Protein AF-0000000077187670 (afdb_homodimer)

Secondary structure (DSSP, 8-state):
--------TT-SEEEEEEEGGG-SEEEEEEEEE-TT-TTEEEEEEEEE-GGGTTTTHHHHHHHHHHHIIIIIS---EEEEEESS-HHHHHHTT-EE-----SS-S-------GGGGGPEEEEEE-/--------TT-SEEEEEEEGGG-SEEEEEEEEE-TT-TTEEEEEEEEE-GGGTTTTHHHHHHHHHHHIIIIIS---EEEEEESS-HHHHHHTT-EE-----SS-S-------GGGGGPEEEEEE-

Organism: Drosophila simulans (NCBI:txid7240)

Sequence (250 aa):
MRSLEASCDSLPCSLVLTTEGMCRVIAHLKLSPINSKKKACFVESVVVDKRHRGQGFGKLIMKFAEDYCRVVLDLKTIYLSTIDQDGFYERIGYEYCAPITMYGPRHCELPSLQNAKKKYMKKVLMRSLEASCDSLPCSLVLTTEGMCRVIAHLKLSPINSKKKACFVESVVVDKRHRGQGFGKLIMKFAEDYCRVVLDLKTIYLSTIDQDGFYERIGYEYCAPITMYGPRHCELPSLQNAKKKYMKKVL

Solvent-accessible surface area (backbone atoms only — not comparable to full-atom values): 14181 Å² total; per-residue (Å²): 131,82,72,76,63,73,68,70,68,58,57,33,27,36,41,38,35,21,32,57,87,74,69,42,69,45,33,35,37,32,39,32,62,27,71,82,38,84,51,33,34,34,49,41,74,72,44,57,35,77,94,51,58,94,52,53,54,68,60,49,57,51,50,44,51,51,48,44,33,42,71,59,61,61,29,43,35,42,32,37,69,36,70,86,50,56,69,60,42,43,75,74,61,32,41,80,49,77,84,78,67,53,61,62,90,58,88,64,74,76,73,64,78,77,56,78,57,51,43,28,31,33,33,79,103,133,82,73,75,63,74,70,70,68,57,56,32,26,35,42,38,35,21,31,59,87,74,70,42,69,45,34,35,34,33,40,33,63,27,73,80,38,83,51,33,33,34,50,43,76,71,45,58,33,77,95,50,58,93,51,54,53,66,61,50,57,50,50,45,52,51,49,44,33,43,71,58,60,60,30,44,36,43,32,39,69,39,69,85,51,57,70,62,43,42,75,75,61,32,40,79,48,76,83,79,67,54,60,61,89,58,88,65,76,78,73,64,78,77,56,77,57,52,43,29,30,33,32,78,103

Foldseek 3Di:
DPPVPLPLPPPFDKDFDAPPPSPGTQWMWTWHDQPVDDLEIEIDDTDGDPVCPPVCVSVVVVVVVVCCSVPRSVGFKYKYKDQPCVVVVVVSAKDFDDDGDRDPPPVDDDPDPVCVRITMIMHTD/DPPVVLPLPPPFDKDFDAPPPSPGTQWMKTWHDAPVDDLEIEIDDTDGDPVCPPVCVSVVVVVVVVCCSVPRSVGFKYKYKDQPCVVVVVVSAKDFDDDGDRDPPPVDDDPDPVCVRITMIMHTD

Nearest PDB structures (foldseek):
  5wjd-assembly1_A  TM=8.585E-01  e=1.220E-20  Drosophila melanogaster
  1xeb-assembly5_E  TM=7.838E-01  e=1.257E-05  Pseudomonas aeruginosa
  3tcv-assembly1_A  TM=6.012E-01  e=5.494E-04  Brucella abortus 2308
  8gxk-assembly2_C  TM=5.864E-01  e=1.170E-03  Pseudomonas jinjuensis
  8gxf-assembly2_C  TM=5.921E-01  e=9.343E-03  Pseudomonas flexibilis

InterPro domains:
  IPR000182 GNAT domain [PF00583] (24-94)
  IPR000182 GNAT domain [PS51186] (1-125)
  IPR016181 Acyl-CoA N-acyltransferase [SSF55729] (24-107)
  IPR039840 N-alpha-acetyltransferase 80 [PTHR13538] (1-118)

Structure (mmCIF, N/CA/C/O backbone):
data_AF-0000000077187670-model_v1
#
loop_
_entity.id
_entity.type
_entity.pdbx_description
1 polymer GD18647
#
loop_
_atom_site.group_PDB
_atom_site.id
_atom_site.type_symbol
_atom_site.la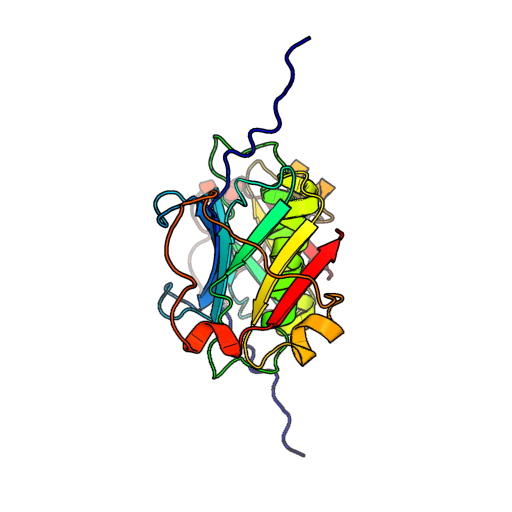bel_atom_id
_atom_site.label_alt_id
_atom_site.label_comp_id
_atom_site.label_asym_id
_atom_site.label_entity_id
_atom_site.label_seq_id
_atom_site.pdbx_PDB_ins_code
_atom_site.Cartn_x
_atom_site.Cartn_y
_atom_site.Cartn_z
_atom_site.occupancy
_atom_site.B_iso_or_equiv
_atom_site.auth_seq_id
_atom_site.auth_comp_id
_atom_site.auth_asym_id
_atom_site.auth_atom_id
_atom_site.pdbx_PDB_model_num
ATOM 1 N N . MET A 1 1 ? -24.781 -23.781 6.473 1 23.31 1 MET A N 1
ATOM 2 C CA . MET A 1 1 ? -23.453 -23.406 6.941 1 23.31 1 MET A CA 1
ATOM 3 C C . MET A 1 1 ? -22.688 -22.625 5.867 1 23.31 1 MET A C 1
ATOM 5 O O . MET A 1 1 ? -22.328 -23.172 4.832 1 23.31 1 MET A O 1
ATOM 9 N N . ARG A 1 2 ? -23.125 -21.484 5.402 1 27.75 2 ARG A N 1
ATOM 10 C CA . ARG A 1 2 ? -22.812 -20.688 4.219 1 27.75 2 ARG A CA 1
ATOM 11 C C . ARG A 1 2 ? -21.312 -20.375 4.145 1 27.75 2 ARG A C 1
ATOM 13 O O . ARG A 1 2 ? -20.734 -19.859 5.105 1 27.75 2 ARG A O 1
ATOM 20 N N . SER A 1 3 ? -20.516 -21.359 3.586 1 29.09 3 SER A N 1
ATOM 21 C CA . SER A 1 3 ? -19.078 -21.297 3.344 1 29.09 3 SER A CA 1
ATOM 22 C C . SER A 1 3 ? -18.641 -19.906 2.898 1 29.09 3 SER A C 1
ATOM 24 O O . SER A 1 3 ? -19.156 -19.391 1.906 1 29.09 3 SER A O 1
ATOM 26 N N . LEU A 1 4 ? -18.688 -18.938 3.734 1 35.44 4 LEU A N 1
ATOM 27 C CA . LEU A 1 4 ? -18.141 -17.656 3.332 1 35.44 4 LEU A CA 1
ATOM 28 C C . LEU A 1 4 ? -16.922 -17.844 2.424 1 35.44 4 LEU A C 1
ATOM 30 O O . LEU A 1 4 ? -15.844 -18.203 2.893 1 35.44 4 LEU A O 1
ATOM 34 N N . GLU A 1 5 ? -17.078 -18.578 1.347 1 36.19 5 GLU A N 1
ATOM 35 C CA . GLU A 1 5 ? -16.078 -18.703 0.299 1 36.19 5 GLU A CA 1
ATOM 36 C C . GLU A 1 5 ? -15.258 -17.422 0.173 1 36.19 5 GLU A C 1
ATOM 38 O O . GLU A 1 5 ? -15.812 -16.328 0.034 1 36.19 5 GLU A O 1
ATOM 43 N N . ALA A 1 6 ? -14.375 -17.219 0.956 1 39.44 6 ALA A N 1
ATOM 44 C CA . ALA A 1 6 ? -13.398 -16.141 0.796 1 39.44 6 ALA A CA 1
ATOM 45 C C . ALA A 1 6 ? -13.289 -15.703 -0.663 1 39.44 6 ALA A C 1
ATOM 47 O O . ALA A 1 6 ? -12.906 -16.5 -1.525 1 39.44 6 ALA A O 1
ATOM 48 N N . SER A 1 7 ? -14.258 -15.203 -1.284 1 40.34 7 SER A N 1
ATOM 49 C CA . SER A 1 7 ? -14.25 -14.727 -2.664 1 40.34 7 SER A CA 1
ATOM 50 C C . SER A 1 7 ? -12.859 -14.281 -3.09 1 40.34 7 SER A C 1
ATOM 52 O O . SER A 1 7 ? -12.32 -13.305 -2.561 1 40.34 7 SER A O 1
ATOM 54 N N . CYS A 1 8 ? -11.938 -15.211 -3.311 1 46.72 8 CYS A N 1
ATOM 55 C CA . CYS A 1 8 ? -10.766 -15.102 -4.172 1 46.72 8 CYS A CA 1
ATOM 56 C C . CYS A 1 8 ? -10.945 -14.008 -5.211 1 46.72 8 CYS A C 1
ATOM 58 O O . CYS A 1 8 ? -10.188 -13.922 -6.176 1 46.72 8 CYS A O 1
ATOM 60 N N . ASP A 1 9 ? -12.078 -13.312 -5.164 1 56.34 9 ASP A N 1
ATOM 61 C CA . ASP A 1 9 ? -12.516 -12.508 -6.297 1 56.34 9 ASP A CA 1
ATOM 62 C C . ASP A 1 9 ? -11.68 -11.234 -6.414 1 56.34 9 ASP A C 1
ATOM 64 O O . ASP A 1 9 ? -11.922 -10.406 -7.297 1 56.34 9 ASP A O 1
ATOM 68 N N . SER A 1 10 ? -10.82 -11.133 -5.613 1 71.25 10 SER A N 1
ATOM 69 C CA . SER A 1 10 ? -10.312 -9.781 -5.816 1 71.25 10 SER A CA 1
ATOM 70 C C . SER A 1 10 ? -9.047 -9.781 -6.668 1 71.25 10 SER A C 1
ATOM 72 O O . SER A 1 10 ? -8.477 -8.727 -6.949 1 71.25 10 SER A O 1
ATOM 74 N N . LEU A 1 11 ? -8.609 -10.977 -7.113 1 82.31 11 LEU A N 1
ATOM 75 C CA . LEU A 1 11 ? -7.512 -10.953 -8.078 1 82.31 11 LEU A CA 1
ATOM 76 C C . LEU A 1 11 ? -8.047 -10.977 -9.508 1 82.31 11 LEU A C 1
ATOM 78 O O . LEU A 1 11 ? -9.094 -11.578 -9.773 1 82.31 11 LEU A O 1
ATOM 82 N N . PRO A 1 12 ? -7.379 -10.297 -10.43 1 87.88 12 PRO A N 1
ATOM 83 C CA . PRO A 1 12 ? -6.148 -9.516 -10.289 1 87.88 12 PRO A CA 1
ATOM 84 C C . PRO A 1 12 ? -6.383 -8.164 -9.625 1 87.88 12 PRO A C 1
ATOM 86 O O . PRO A 1 12 ? -7.484 -7.609 -9.719 1 87.88 12 PRO A O 1
ATOM 89 N N . CYS A 1 13 ? -5.371 -7.719 -8.984 1 89.5 13 CYS A N 1
ATOM 90 C CA . CYS A 1 13 ? -5.422 -6.375 -8.414 1 89.5 13 CYS A CA 1
ATOM 91 C C . CYS A 1 13 ? -4.074 -5.672 -8.555 1 89.5 13 CYS A C 1
ATOM 93 O O . CYS A 1 13 ? -3.057 -6.32 -8.805 1 89.5 13 CYS A O 1
ATOM 95 N N . SER A 1 14 ? -4.137 -4.355 -8.508 1 91.25 14 SER A N 1
ATOM 96 C CA . SER A 1 14 ? -2.92 -3.555 -8.609 1 91.25 14 SER A CA 1
ATOM 97 C C . SER A 1 14 ? -2.82 -2.549 -7.469 1 91.25 14 SER A C 1
ATOM 99 O O . SER A 1 14 ? -3.836 -2.021 -7.012 1 91.25 14 SER A O 1
ATOM 101 N N . LEU A 1 15 ? -1.705 -2.348 -7.031 1 90.25 15 LEU A N 1
ATOM 102 C CA . LEU A 1 15 ? -1.358 -1.307 -6.07 1 90.25 15 LEU A CA 1
ATOM 103 C C . LEU A 1 15 ? -0.524 -0.213 -6.73 1 90.25 15 LEU A C 1
ATOM 105 O O . LEU A 1 15 ? 0.467 -0.503 -7.402 1 90.25 15 LEU A O 1
ATOM 109 N N . VAL A 1 16 ? -0.916 1.056 -6.508 1 89.75 16 VAL A N 1
ATOM 110 C CA . VAL A 1 16 ? -0.201 2.17 -7.117 1 89.75 16 VAL A CA 1
ATOM 111 C C . VAL A 1 16 ? 0.025 3.27 -6.082 1 89.7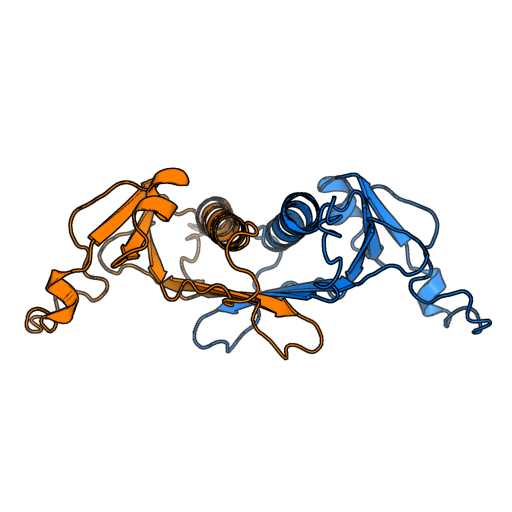5 16 VAL A C 1
ATOM 113 O O . VAL A 1 16 ? -0.895 3.641 -5.352 1 89.75 16 VAL A O 1
ATOM 116 N N . LEU A 1 17 ? 1.197 3.648 -5.926 1 88.62 17 LEU A N 1
ATOM 117 C CA . LEU A 1 17 ? 1.57 4.848 -5.18 1 88.62 17 LEU A CA 1
ATOM 118 C C . LEU A 1 17 ? 1.921 5.988 -6.133 1 88.62 17 LEU A C 1
ATOM 120 O O . LEU A 1 17 ? 2.785 5.836 -6.996 1 88.62 17 LEU A O 1
ATOM 124 N N . THR A 1 18 ? 1.214 7.094 -6.035 1 87.88 18 THR A N 1
ATOM 125 C CA . THR A 1 18 ? 1.421 8.195 -6.969 1 87.88 18 THR A CA 1
ATOM 126 C C . THR A 1 18 ? 1.686 9.5 -6.215 1 87.88 18 THR A C 1
ATOM 128 O O . THR A 1 18 ? 1.235 9.672 -5.082 1 87.88 18 THR A O 1
ATOM 131 N N . THR A 1 19 ? 2.6 10.336 -6.742 1 78.19 19 THR A N 1
ATOM 132 C CA . THR A 1 19 ? 2.74 11.703 -6.25 1 78.19 19 THR A CA 1
ATOM 133 C C . THR A 1 19 ? 1.537 12.547 -6.652 1 78.19 19 THR A C 1
ATOM 135 O O . THR A 1 19 ? 0.656 12.078 -7.375 1 78.19 19 THR A O 1
ATOM 138 N N . GLU A 1 20 ? 1.508 13.852 -6.234 1 63.44 20 GLU A N 1
ATOM 139 C CA . GLU A 1 20 ? 0.422 14.82 -6.395 1 63.44 20 GLU A CA 1
ATOM 140 C C . GLU A 1 20 ? -0.122 14.805 -7.82 1 63.44 20 GLU A C 1
ATOM 142 O O . GLU A 1 20 ? 0.646 14.789 -8.781 1 63.44 20 GLU A O 1
ATOM 147 N N . GLY A 1 21 ? -1.446 14.914 -7.91 1 58.31 21 GLY A N 1
ATOM 148 C CA . GLY A 1 21 ? -2.223 15.062 -9.133 1 58.31 21 GLY A CA 1
ATOM 149 C C . GLY A 1 21 ? -2.205 13.828 -10.008 1 58.31 21 GLY A C 1
ATOM 150 O O . GLY A 1 21 ? -2.375 13.93 -11.227 1 58.31 21 GLY A O 1
ATOM 151 N N . MET A 1 22 ? -1.857 12.672 -9.289 1 59.06 22 MET A N 1
ATOM 152 C CA . MET A 1 22 ? -1.845 11.398 -10 1 59.06 22 MET A CA 1
ATOM 153 C C . MET A 1 22 ? -1.035 11.5 -11.289 1 59.06 22 MET A C 1
ATOM 155 O O . MET A 1 22 ? -1.309 10.789 -12.258 1 59.06 22 MET A O 1
ATOM 159 N N . CYS A 1 23 ? -0.046 12.43 -11.188 1 65.81 23 CYS A N 1
ATOM 160 C CA . CYS A 1 23 ? 0.614 12.688 -12.461 1 65.81 23 CYS A CA 1
ATOM 161 C C . CYS A 1 23 ? 1.785 11.734 -12.672 1 65.81 23 CYS A C 1
ATOM 163 O O . CYS A 1 23 ? 2.094 11.367 -13.805 1 65.81 23 CYS A O 1
ATOM 165 N N . ARG A 1 24 ? 2.371 11.32 -11.492 1 81.06 24 ARG A N 1
ATOM 166 C CA . ARG A 1 24 ? 3.523 10.438 -11.672 1 81.06 24 ARG A CA 1
ATOM 167 C C . ARG A 1 24 ? 3.439 9.227 -10.75 1 81.06 24 ARG A C 1
ATOM 169 O O . ARG A 1 24 ? 3.172 9.367 -9.555 1 81.06 24 ARG A O 1
ATOM 176 N N . VAL A 1 25 ? 3.58 8.086 -11.289 1 87.69 25 VAL A N 1
ATOM 177 C CA . VAL A 1 25 ? 3.596 6.84 -10.539 1 87.69 25 VAL A CA 1
ATOM 178 C C . VAL A 1 25 ? 4.957 6.656 -9.867 1 87.69 25 VAL A C 1
ATOM 180 O O . VAL A 1 25 ? 5.992 6.695 -10.539 1 87.69 25 VAL A O 1
ATOM 183 N N . ILE A 1 26 ? 5 6.543 -8.547 1 90.81 26 ILE A N 1
ATOM 184 C CA . ILE A 1 26 ? 6.215 6.281 -7.785 1 90.81 26 ILE A CA 1
ATOM 185 C C . ILE A 1 26 ? 6.512 4.781 -7.785 1 90.81 26 ILE A C 1
ATOM 187 O O . ILE A 1 26 ? 7.641 4.367 -8.055 1 90.81 26 ILE A O 1
ATOM 191 N N . ALA A 1 27 ? 5.496 4.027 -7.48 1 93.56 27 ALA A N 1
ATOM 192 C CA . ALA A 1 27 ? 5.645 2.578 -7.41 1 93.56 27 ALA A CA 1
ATOM 193 C C . ALA A 1 27 ? 4.359 1.872 -7.832 1 93.56 27 ALA A C 1
ATOM 195 O O . ALA A 1 27 ? 3.264 2.416 -7.668 1 93.56 27 ALA A O 1
ATOM 196 N N . HIS A 1 28 ? 4.531 0.689 -8.344 1 94 28 HIS A N 1
ATOM 197 C CA . HIS A 1 28 ? 3.404 -0.099 -8.836 1 94 28 HIS A CA 1
ATOM 198 C C . HIS A 1 28 ? 3.697 -1.593 -8.742 1 94 28 HIS A C 1
ATOM 200 O O . HIS A 1 28 ? 4.84 -2.018 -8.922 1 94 28 HIS A O 1
ATOM 206 N N . LEU A 1 29 ? 2.674 -2.387 -8.453 1 95 29 LEU A N 1
ATOM 207 C CA . LEU A 1 29 ? 2.732 -3.826 -8.672 1 95 29 LEU A CA 1
ATOM 208 C C . LEU A 1 29 ? 1.35 -4.383 -9 1 95 29 LEU A C 1
ATOM 210 O O . LEU A 1 29 ? 0.338 -3.717 -8.766 1 95 29 LEU A O 1
ATOM 214 N N . LYS A 1 30 ? 1.367 -5.531 -9.578 1 93.88 30 LYS A N 1
ATOM 215 C CA . LYS A 1 30 ? 0.141 -6.25 -9.906 1 93.88 30 LYS A CA 1
ATOM 216 C C . LYS A 1 30 ? 0.151 -7.656 -9.32 1 93.88 30 LYS A C 1
ATOM 218 O O . LYS A 1 30 ? 1.174 -8.344 -9.359 1 93.88 30 LYS A O 1
ATOM 223 N N . LEU A 1 31 ? -0.906 -8.078 -8.727 1 94.25 31 LEU A N 1
ATOM 224 C CA . LEU A 1 31 ? -1.114 -9.438 -8.234 1 94.25 31 LEU A CA 1
ATOM 225 C C . LEU A 1 31 ? -2.07 -10.203 -9.141 1 94.25 31 LEU A C 1
ATOM 227 O O . LEU A 1 31 ? -3.164 -9.727 -9.445 1 94.25 31 LEU A O 1
ATOM 231 N N . SER A 1 32 ? -1.65 -11.312 -9.562 1 92.31 32 SER A N 1
ATOM 232 C CA . SER A 1 32 ? -2.449 -12.141 -10.461 1 92.31 32 SER A CA 1
ATOM 233 C C . SER A 1 32 ? -2.672 -13.531 -9.875 1 92.31 32 SER A C 1
ATOM 235 O O . SER A 1 32 ? -1.783 -14.086 -9.227 1 92.31 32 SER A O 1
ATOM 237 N N . PRO A 1 33 ? -3.816 -14.086 -10.195 1 91 33 PRO A N 1
ATOM 238 C CA . PRO A 1 33 ? -4.039 -15.461 -9.742 1 91 33 PRO A CA 1
ATOM 239 C C . PRO A 1 33 ? -3.182 -16.469 -10.492 1 91 33 PRO A C 1
ATOM 241 O O . PRO A 1 33 ? -2.732 -16.203 -11.609 1 91 33 PRO A O 1
ATOM 244 N N . ILE A 1 34 ? -2.828 -17.5 -9.797 1 90.81 34 ILE A N 1
ATOM 245 C CA . ILE A 1 34 ? -2.219 -18.672 -10.43 1 90.81 34 ILE A CA 1
ATOM 246 C C . ILE A 1 34 ? -3.25 -19.797 -10.547 1 90.81 34 ILE A C 1
ATOM 248 O O . ILE A 1 34 ? -3.67 -20.359 -9.539 1 90.81 34 ILE A O 1
ATOM 252 N N . ASN A 1 35 ? -3.652 -20.109 -11.742 1 86.56 35 ASN A N 1
ATOM 253 C CA . ASN A 1 35 ? -4.746 -21.047 -11.969 1 86.56 35 ASN A CA 1
ATOM 254 C C . ASN A 1 35 ? -4.461 -22.406 -11.336 1 86.56 35 ASN A C 1
ATOM 256 O O . ASN A 1 35 ? -5.375 -23.062 -10.828 1 86.56 35 ASN A O 1
ATOM 260 N N . SER A 1 36 ? -3.297 -22.781 -11.391 1 87.88 36 SER A N 1
ATOM 261 C CA . SER A 1 36 ? -2.936 -24.125 -10.938 1 87.88 36 SER A CA 1
ATOM 262 C C . SER A 1 36 ? -2.678 -24.156 -9.438 1 87.88 36 SER A C 1
ATOM 264 O O . SER A 1 36 ? -2.445 -25.219 -8.859 1 87.88 36 SER A O 1
ATOM 266 N N . LYS A 1 37 ? -2.576 -23.125 -8.742 1 89.44 37 LYS A N 1
ATOM 267 C CA . LYS A 1 37 ? -2.26 -23.062 -7.316 1 89.44 37 LYS A CA 1
ATOM 268 C C . LYS A 1 37 ? -3.293 -22.234 -6.562 1 89.44 37 LYS A C 1
ATOM 270 O O . LYS A 1 37 ? -3.301 -21 -6.66 1 89.44 37 LYS A O 1
ATOM 275 N N . LYS A 1 38 ? -3.961 -23.062 -5.801 1 86.69 38 LYS A N 1
ATOM 276 C CA . LYS A 1 38 ? -4.918 -22.391 -4.93 1 86.69 38 LYS A CA 1
ATOM 277 C C . LYS A 1 38 ? -4.211 -21.656 -3.789 1 86.69 38 LYS A C 1
ATOM 279 O O . LYS A 1 38 ? -3.07 -21.984 -3.453 1 86.69 38 LYS A O 1
ATOM 284 N N . LYS A 1 39 ? -4.582 -20.531 -3.283 1 93.81 39 LYS A N 1
ATOM 285 C CA . LYS A 1 39 ? -4.098 -19.75 -2.15 1 93.81 39 LYS A CA 1
ATOM 286 C C . LYS A 1 39 ? -2.742 -19.125 -2.455 1 93.81 39 LYS A C 1
ATOM 288 O O . LYS A 1 39 ? -1.874 -19.047 -1.581 1 93.81 39 LYS A O 1
ATOM 293 N N . ALA A 1 40 ? -2.428 -19.016 -3.662 1 95.56 40 ALA A N 1
ATOM 294 C CA . ALA A 1 40 ? -1.198 -18.359 -4.098 1 95.56 40 ALA A CA 1
ATOM 295 C C . ALA A 1 40 ? -1.489 -17.297 -5.148 1 95.56 40 ALA A C 1
ATOM 297 O O . ALA A 1 40 ? -2.557 -17.297 -5.77 1 95.56 40 ALA A O 1
ATOM 298 N N . CYS A 1 41 ? -0.573 -16.391 -5.305 1 94.88 41 CYS A N 1
ATOM 299 C CA . CYS A 1 41 ? -0.678 -15.43 -6.398 1 94.88 41 CYS A CA 1
ATOM 300 C C . CYS A 1 41 ? 0.691 -15.133 -6.996 1 94.88 41 CYS A C 1
ATOM 302 O O . CYS A 1 41 ? 1.712 -15.594 -6.48 1 94.88 41 CYS A O 1
ATOM 304 N N . PHE A 1 42 ? 0.647 -14.562 -8.148 1 96.38 42 PHE A N 1
ATOM 305 C CA . PHE A 1 42 ? 1.849 -14.141 -8.859 1 96.38 42 PHE A CA 1
ATOM 306 C C . PHE A 1 42 ? 1.971 -12.617 -8.859 1 96.38 42 PHE A C 1
ATOM 308 O O . PHE A 1 42 ? 1.021 -11.914 -9.211 1 96.38 42 PHE A O 1
ATOM 315 N N . VAL A 1 43 ? 3.127 -12.125 -8.336 1 96.62 43 VAL A N 1
ATOM 316 C CA . VAL A 1 43 ? 3.377 -10.688 -8.391 1 96.62 43 VAL A CA 1
ATOM 317 C C . VAL A 1 43 ? 4.086 -10.344 -9.695 1 96.62 43 VAL A C 1
ATOM 319 O O . VAL A 1 43 ? 5.059 -10.992 -10.078 1 96.62 43 VAL A O 1
ATOM 322 N N . GLU A 1 44 ? 3.572 -9.352 -10.383 1 94 44 GLU A N 1
ATOM 323 C CA . GLU A 1 44 ? 4.16 -8.906 -11.641 1 94 44 GLU A CA 1
ATOM 324 C C . GLU A 1 44 ? 4.141 -7.383 -11.75 1 94 44 GLU A C 1
ATOM 326 O O . GLU A 1 44 ? 3.463 -6.707 -10.977 1 94 44 GLU A O 1
ATOM 331 N N . SER A 1 45 ? 4.996 -6.859 -12.719 1 93.69 45 SER A N 1
ATOM 332 C CA . SER A 1 45 ? 5.016 -5.438 -13.055 1 93.69 45 SER A CA 1
ATOM 333 C C . SER A 1 45 ? 5.379 -4.59 -11.844 1 93.69 45 SER A C 1
ATOM 335 O O . SER A 1 45 ? 4.754 -3.559 -11.586 1 93.69 45 SER A O 1
ATOM 337 N N . VAL A 1 46 ? 6.27 -5.109 -11.031 1 96.06 46 VAL A N 1
ATOM 338 C CA . VAL A 1 46 ? 6.785 -4.312 -9.922 1 96.06 46 VAL A CA 1
ATOM 339 C C . VAL A 1 46 ? 7.727 -3.236 -10.453 1 96.06 46 VAL A C 1
ATOM 341 O O . VAL A 1 46 ? 8.789 -3.547 -11 1 96.06 46 VAL A O 1
ATOM 344 N N . VAL A 1 47 ? 7.34 -2.021 -10.297 1 94.81 47 VAL A N 1
ATOM 345 C CA . VAL A 1 47 ? 8.148 -0.925 -10.812 1 94.81 47 VAL A CA 1
ATOM 346 C C . VAL A 1 47 ? 8.266 0.173 -9.758 1 94.81 47 VAL A C 1
ATOM 348 O O . VAL A 1 47 ? 7.301 0.471 -9.055 1 94.81 47 VAL A O 1
ATOM 351 N N . VAL A 1 48 ? 9.391 0.666 -9.625 1 94.88 48 VAL A N 1
ATOM 352 C CA . VAL A 1 48 ? 9.664 1.884 -8.875 1 94.88 48 VAL A CA 1
ATOM 353 C C . VAL A 1 48 ? 10.305 2.924 -9.789 1 94.88 48 VAL A C 1
ATOM 355 O O . VAL A 1 48 ? 11.258 2.617 -10.516 1 94.88 48 VAL A O 1
ATOM 358 N N . ASP A 1 49 ? 9.711 4.113 -9.812 1 92.62 49 ASP A N 1
ATOM 359 C CA . ASP A 1 49 ? 10.305 5.203 -10.586 1 92.62 49 ASP A CA 1
ATOM 360 C C . ASP A 1 49 ? 11.789 5.34 -10.281 1 92.62 49 ASP A C 1
ATOM 362 O O . ASP A 1 49 ? 12.211 5.266 -9.125 1 92.62 49 ASP A O 1
ATOM 366 N N . LYS A 1 50 ? 12.594 5.523 -11.32 1 92.5 50 LYS A N 1
ATOM 367 C CA . LYS A 1 50 ? 14.055 5.57 -11.203 1 92.5 50 LYS A CA 1
ATOM 368 C C . LYS A 1 50 ? 14.484 6.609 -10.18 1 92.5 50 LYS A C 1
ATOM 370 O O . LYS A 1 50 ? 15.438 6.383 -9.422 1 92.5 50 LYS A O 1
ATOM 375 N N . ARG A 1 51 ? 13.82 7.773 -10.102 1 88.62 51 ARG A N 1
ATOM 376 C CA . ARG A 1 51 ? 14.164 8.883 -9.219 1 88.62 51 ARG A CA 1
ATOM 377 C C . ARG A 1 51 ? 13.945 8.5 -7.758 1 88.62 51 ARG A C 1
ATOM 379 O O . ARG A 1 51 ? 14.438 9.172 -6.852 1 88.62 51 ARG A O 1
ATOM 386 N N . HIS A 1 52 ? 13.234 7.336 -7.555 1 89.56 52 HIS A N 1
ATOM 387 C CA . HIS A 1 52 ? 12.859 6.984 -6.191 1 89.56 52 HIS A CA 1
ATOM 388 C C . HIS A 1 52 ? 13.469 5.648 -5.777 1 89.56 52 HIS A C 1
ATOM 390 O O . HIS A 1 52 ? 13.148 5.121 -4.711 1 89.56 52 HIS A O 1
ATOM 396 N N . ARG A 1 53 ? 14.258 5.094 -6.625 1 91.25 53 ARG A N 1
ATOM 397 C CA . ARG A 1 53 ? 14.891 3.82 -6.293 1 91.25 53 ARG A CA 1
ATOM 398 C C . ARG A 1 53 ? 15.938 3.998 -5.195 1 91.25 53 ARG A C 1
ATOM 400 O O . ARG A 1 53 ? 16.484 5.09 -5.016 1 91.25 53 ARG A O 1
ATOM 407 N N . GLY A 1 54 ? 16.078 2.934 -4.391 1 90.56 54 GLY A N 1
ATOM 408 C CA . GLY A 1 54 ? 17.047 2.979 -3.307 1 90.56 54 GLY A CA 1
ATOM 409 C C . GLY A 1 54 ? 16.531 3.699 -2.076 1 90.56 54 GLY A C 1
ATOM 410 O O . GLY A 1 54 ? 17.281 3.947 -1.133 1 90.56 54 GLY A O 1
ATOM 411 N N . GLN A 1 55 ? 15.266 4.02 -2.086 1 88.25 55 GLN A N 1
ATOM 412 C CA . GLN A 1 55 ? 14.68 4.773 -0.985 1 88.25 55 GLN A CA 1
ATOM 413 C C . GLN A 1 55 ? 13.711 3.912 -0.181 1 88.25 55 GLN A C 1
ATOM 415 O O . GLN A 1 55 ? 13.016 4.414 0.705 1 88.25 55 GLN A O 1
ATOM 420 N N . GLY A 1 56 ? 13.547 2.664 -0.526 1 92.06 56 GLY A N 1
ATOM 421 C CA . GLY A 1 56 ? 12.75 1.749 0.275 1 92.06 56 GLY A CA 1
ATOM 422 C C . GLY A 1 56 ? 11.375 1.494 -0.307 1 92.06 56 GLY A C 1
ATOM 423 O O . GLY A 1 56 ? 10.609 0.687 0.226 1 92.06 56 GLY A O 1
ATOM 424 N N . PHE A 1 57 ? 11.039 2.061 -1.463 1 91.25 57 PHE A N 1
ATOM 425 C CA . PHE A 1 57 ? 9.703 1.943 -2.035 1 91.25 57 PHE A CA 1
ATOM 426 C C . PHE A 1 57 ? 9.43 0.511 -2.475 1 91.25 57 PHE A C 1
ATOM 428 O O . PHE A 1 57 ? 8.305 0.021 -2.34 1 91.25 57 PHE A O 1
ATOM 435 N N . GLY A 1 58 ? 10.453 -0.125 -3.039 1 94.75 58 GLY A N 1
ATOM 436 C CA . GLY A 1 58 ? 10.273 -1.509 -3.447 1 94.75 58 GLY A CA 1
ATOM 437 C C . GLY A 1 58 ? 9.883 -2.424 -2.301 1 94.75 58 GLY A C 1
ATOM 438 O O . GLY A 1 58 ? 8.914 -3.174 -2.4 1 94.75 58 GLY A O 1
ATOM 439 N N . LYS A 1 59 ? 10.641 -2.283 -1.239 1 96.12 59 LYS A N 1
ATOM 440 C CA . LYS A 1 59 ? 10.344 -3.076 -0.05 1 96.12 59 LYS A CA 1
ATOM 441 C C . LYS A 1 59 ? 8.961 -2.746 0.502 1 96.12 59 LYS A C 1
ATOM 443 O O . LYS A 1 59 ? 8.219 -3.643 0.913 1 96.12 59 LYS A O 1
ATOM 448 N N . LEU A 1 60 ? 8.648 -1.541 0.537 1 94.12 60 LEU A N 1
ATOM 449 C CA . LEU A 1 60 ? 7.395 -1.074 1.109 1 94.12 60 LEU A CA 1
ATOM 450 C C . LEU A 1 60 ? 6.203 -1.616 0.324 1 94.12 60 LEU A C 1
ATOM 452 O O . LEU A 1 60 ? 5.254 -2.141 0.91 1 94.12 60 LEU A O 1
ATOM 456 N N . ILE A 1 61 ? 6.203 -1.469 -1.041 1 94.88 61 ILE A N 1
ATOM 457 C CA . ILE A 1 61 ? 5.051 -1.894 -1.828 1 94.88 61 ILE A CA 1
ATOM 458 C C . ILE A 1 61 ? 4.93 -3.416 -1.785 1 94.88 61 ILE A C 1
ATOM 460 O O . ILE A 1 61 ? 3.82 -3.955 -1.792 1 94.88 61 ILE A O 1
ATOM 464 N N . MET A 1 62 ? 6.059 -4.141 -1.697 1 97.62 62 MET A N 1
ATOM 465 C CA . MET A 1 62 ? 6.016 -5.594 -1.562 1 97.62 62 MET A CA 1
ATOM 466 C C . MET A 1 62 ? 5.43 -5.996 -0.213 1 97.62 62 MET A C 1
ATOM 468 O O . MET A 1 62 ? 4.66 -6.957 -0.129 1 97.62 62 MET A O 1
ATOM 472 N N . LYS A 1 63 ? 5.797 -5.312 0.83 1 96.25 63 LYS A N 1
ATOM 473 C CA . LYS A 1 63 ? 5.246 -5.605 2.15 1 96.25 63 LYS A CA 1
ATOM 474 C C . LYS A 1 63 ? 3.73 -5.43 2.164 1 96.25 63 LYS A C 1
ATOM 476 O O . LYS A 1 63 ? 3.014 -6.234 2.762 1 96.25 63 LYS A O 1
ATOM 481 N N . PHE A 1 64 ? 3.26 -4.422 1.538 1 94.06 64 PHE A N 1
ATOM 482 C CA . PHE A 1 64 ? 1.817 -4.234 1.433 1 94.06 64 PHE A CA 1
ATOM 483 C C . PHE A 1 64 ? 1.165 -5.43 0.746 1 94.06 64 PHE A C 1
ATOM 485 O O . PHE A 1 64 ? 0.159 -5.957 1.226 1 94.06 64 PHE A O 1
ATOM 492 N N . ALA A 1 65 ? 1.748 -5.75 -0.409 1 95 65 ALA A N 1
ATOM 493 C CA . ALA A 1 65 ? 1.205 -6.879 -1.162 1 95 65 ALA A CA 1
ATOM 494 C C . ALA A 1 65 ? 1.156 -8.141 -0.304 1 95 65 ALA A C 1
ATOM 496 O O . ALA A 1 65 ? 0.17 -8.883 -0.333 1 95 65 ALA A O 1
ATOM 497 N N . GLU A 1 66 ? 2.217 -8.344 0.435 1 97.06 66 GLU A N 1
ATOM 498 C CA . GLU A 1 66 ? 2.281 -9.516 1.306 1 97.06 66 GLU A CA 1
ATOM 499 C C . GLU A 1 66 ? 1.186 -9.469 2.369 1 97.06 66 GLU A C 1
ATOM 501 O O . GLU A 1 66 ? 0.506 -10.469 2.605 1 97.06 66 GLU A O 1
ATOM 506 N N . ASP A 1 67 ? 1.007 -8.375 3.029 1 94.38 67 ASP A N 1
ATOM 507 C CA . ASP A 1 67 ? -0.024 -8.219 4.051 1 94.38 67 ASP A CA 1
ATOM 508 C C . ASP A 1 67 ? -1.42 -8.383 3.451 1 94.38 67 ASP A C 1
ATOM 510 O O . ASP A 1 67 ? -2.285 -9.023 4.043 1 94.38 67 ASP A O 1
ATOM 514 N N . TYR A 1 68 ? -1.652 -7.766 2.285 1 92.56 68 TYR A N 1
ATOM 515 C CA . TYR A 1 68 ? -2.928 -7.887 1.588 1 92.56 68 TYR A CA 1
ATOM 516 C C . TYR A 1 68 ? -3.264 -9.344 1.311 1 92.56 68 TYR A C 1
ATOM 518 O O . TYR A 1 68 ? -4.371 -9.805 1.605 1 92.56 68 TYR A O 1
ATOM 526 N N . CYS A 1 69 ? -2.301 -10.023 0.765 1 94.06 69 CYS A N 1
ATOM 527 C CA . CYS A 1 69 ? -2.484 -11.438 0.43 1 94.06 69 CYS A CA 1
ATOM 528 C C . CYS A 1 69 ? -2.77 -12.258 1.679 1 94.06 69 CYS A C 1
ATOM 530 O O . CYS A 1 69 ? -3.674 -13.094 1.681 1 94.06 69 CYS A O 1
ATOM 532 N N . ARG A 1 70 ? -2.021 -11.953 2.691 1 94 70 ARG A N 1
ATOM 533 C CA . ARG A 1 70 ? -2.117 -12.742 3.916 1 94 70 ARG A CA 1
ATOM 534 C C . ARG A 1 70 ? -3.402 -12.422 4.672 1 94 70 ARG A C 1
ATOM 536 O O . ARG A 1 70 ? -4.145 -13.328 5.055 1 94 70 ARG A O 1
ATOM 543 N N . VAL A 1 71 ? -3.721 -11.211 4.816 1 89.81 71 VAL A N 1
ATOM 544 C CA . VAL A 1 71 ? -4.73 -10.773 5.773 1 89.81 71 VAL A CA 1
ATOM 545 C C . VAL A 1 71 ? -6.098 -10.711 5.094 1 89.81 71 VAL A C 1
ATOM 547 O O . VAL A 1 71 ? -7.113 -11.078 5.688 1 89.81 71 VAL A O 1
ATOM 550 N N . VAL A 1 72 ? -6.113 -10.266 3.883 1 88 72 VAL A N 1
ATOM 551 C CA . VAL A 1 72 ? -7.398 -10.008 3.238 1 88 72 VAL A CA 1
ATOM 552 C C . VAL A 1 72 ? -7.77 -11.188 2.338 1 88 72 VAL A C 1
ATOM 554 O O . VAL A 1 72 ? -8.898 -11.672 2.377 1 88 72 VAL A O 1
ATOM 557 N N . LEU A 1 73 ? -6.781 -11.617 1.579 1 89.06 73 LEU A N 1
ATOM 558 C CA . LEU A 1 73 ? -7.094 -12.633 0.578 1 89.06 73 LEU A CA 1
ATOM 559 C C . LEU A 1 73 ? -6.887 -14.039 1.141 1 89.06 73 LEU A C 1
ATOM 561 O O . LEU A 1 73 ? -7.262 -15.023 0.506 1 89.06 73 LEU A O 1
ATOM 565 N N . ASP A 1 74 ? -6.281 -14.141 2.273 1 92.44 74 ASP A N 1
ATOM 566 C CA . ASP A 1 74 ? -6.008 -15.422 2.914 1 92.44 74 ASP A CA 1
ATOM 567 C C . ASP A 1 74 ? -5.191 -16.328 1.999 1 92.44 74 ASP A C 1
ATOM 569 O O . ASP A 1 74 ? -5.539 -17.5 1.801 1 92.44 74 ASP A O 1
ATOM 573 N N . LEU A 1 75 ? -4.191 -15.766 1.378 1 94.75 75 LEU A N 1
ATOM 574 C CA . LEU A 1 75 ? -3.258 -16.531 0.561 1 94.75 75 LEU A CA 1
ATOM 575 C C . LEU A 1 75 ? -2.047 -16.969 1.38 1 94.75 75 LEU A C 1
ATOM 577 O O . LEU A 1 75 ? -1.749 -16.375 2.418 1 94.75 75 LEU A O 1
ATOM 581 N N . LYS A 1 76 ? -1.336 -17.938 0.858 1 97.25 76 LYS A N 1
ATOM 582 C CA . LYS A 1 76 ? -0.257 -18.531 1.643 1 97.25 76 LYS A CA 1
ATOM 583 C C . LYS A 1 76 ? 1.099 -18.281 0.985 1 97.25 76 LYS A C 1
ATOM 585 O O . LYS A 1 76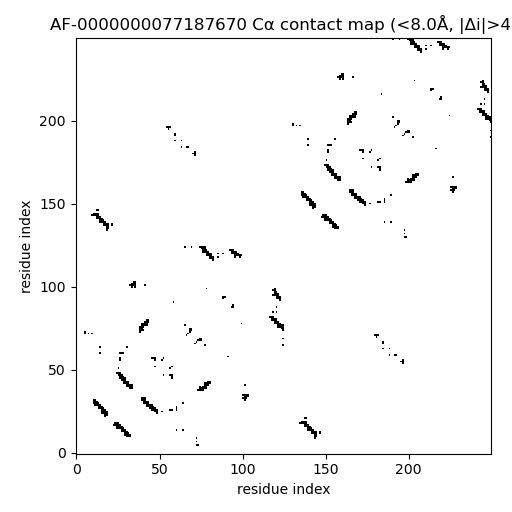 ? 2.135 -18.328 1.652 1 97.25 76 LYS A O 1
ATOM 590 N N . THR A 1 77 ? 1.048 -18.141 -0.329 1 97.94 77 THR A N 1
ATOM 591 C CA . THR A 1 77 ? 2.33 -18.031 -1.019 1 97.94 77 THR A CA 1
ATOM 592 C C . THR A 1 77 ? 2.268 -16.984 -2.127 1 97.94 77 THR A C 1
ATOM 594 O O . THR A 1 77 ? 1.272 -16.891 -2.848 1 97.94 77 THR A O 1
ATOM 597 N N . ILE A 1 78 ? 3.324 -16.219 -2.252 1 98.12 78 ILE A N 1
ATOM 598 C CA . ILE A 1 78 ? 3.498 -15.312 -3.383 1 98.12 78 ILE A CA 1
ATOM 599 C C . ILE A 1 78 ? 4.648 -15.797 -4.262 1 98.12 78 ILE A C 1
ATOM 601 O O . ILE A 1 78 ? 5.715 -16.156 -3.758 1 98.12 78 ILE A O 1
ATOM 605 N N . TYR A 1 79 ? 4.383 -15.852 -5.531 1 98 79 TYR A N 1
ATOM 606 C CA . TYR A 1 79 ? 5.391 -16.188 -6.531 1 98 79 TYR A CA 1
ATOM 607 C C . TYR A 1 79 ? 5.727 -14.984 -7.395 1 98 79 TYR A C 1
ATOM 609 O O . TYR A 1 79 ? 4.902 -14.078 -7.559 1 98 79 TYR A O 1
ATOM 617 N N . LEU A 1 80 ? 6.961 -14.992 -7.898 1 97.62 80 LEU A N 1
ATOM 618 C CA . LEU A 1 80 ? 7.344 -13.969 -8.867 1 97.62 80 LEU A CA 1
ATOM 619 C C . LEU A 1 80 ? 8.461 -14.469 -9.773 1 97.62 80 LEU A C 1
ATOM 621 O O . LEU A 1 80 ? 9.016 -15.547 -9.547 1 97.62 80 LEU A O 1
ATOM 625 N N . SER A 1 81 ? 8.703 -13.758 -10.82 1 96.69 81 SER A N 1
ATOM 626 C CA . SER A 1 81 ? 9.891 -13.961 -11.648 1 96.69 81 SER A CA 1
ATOM 627 C C . SER A 1 81 ? 10.641 -12.656 -11.875 1 96.69 81 SER A C 1
ATOM 629 O O . SER A 1 81 ? 10.039 -11.578 -11.852 1 96.69 81 SER A O 1
ATOM 631 N N . THR A 1 82 ? 11.914 -12.75 -11.93 1 96.31 82 THR A N 1
ATOM 632 C CA . THR A 1 82 ? 12.773 -11.586 -12.148 1 96.31 82 THR A CA 1
ATOM 633 C C . THR A 1 82 ? 14.008 -11.969 -12.961 1 96.31 82 THR A C 1
ATOM 635 O O . THR A 1 82 ? 14.391 -13.133 -13 1 96.31 82 THR A O 1
ATOM 638 N N . ILE A 1 83 ? 14.547 -11.039 -13.656 1 94.38 83 ILE A N 1
ATOM 639 C CA . ILE A 1 83 ? 15.758 -11.281 -14.438 1 94.38 83 ILE A CA 1
ATOM 640 C C . ILE A 1 83 ? 16.984 -10.859 -13.641 1 94.38 83 ILE A C 1
ATOM 642 O O . ILE A 1 83 ? 17.938 -11.625 -13.484 1 94.38 83 ILE A O 1
ATOM 646 N N . ASP A 1 84 ? 16.984 -9.672 -13.047 1 93.75 84 ASP A N 1
ATOM 647 C CA . ASP A 1 84 ? 18.219 -9.125 -12.492 1 93.75 84 ASP A CA 1
ATOM 648 C C . ASP A 1 84 ? 17.984 -8.531 -11.102 1 93.75 84 ASP A C 1
ATOM 650 O O . ASP A 1 84 ? 18.828 -7.793 -10.586 1 93.75 84 ASP A O 1
ATOM 654 N N . GLN A 1 85 ? 16.812 -8.828 -10.547 1 95.81 85 GLN A N 1
ATOM 655 C CA . GLN A 1 85 ? 16.547 -8.219 -9.25 1 95.81 85 GLN A CA 1
ATOM 656 C C . GLN A 1 85 ? 16.453 -9.273 -8.148 1 95.81 85 GLN A C 1
ATOM 658 O O . GLN A 1 85 ? 15.82 -9.047 -7.117 1 95.81 85 GLN A O 1
ATOM 663 N N . ASP A 1 86 ? 16.969 -10.453 -8.375 1 97.12 86 ASP A N 1
ATOM 664 C CA . ASP A 1 86 ? 16.859 -11.555 -7.426 1 97.12 86 ASP A CA 1
ATOM 665 C C . ASP A 1 86 ? 17.5 -11.18 -6.086 1 97.12 86 ASP A C 1
ATOM 667 O O . ASP A 1 86 ? 17 -11.586 -5.027 1 97.12 86 ASP A O 1
ATOM 671 N N . GLY A 1 87 ? 18.609 -10.414 -6.074 1 97.38 87 GLY A N 1
ATOM 672 C CA . GLY A 1 87 ? 19.219 -9.977 -4.832 1 97.38 87 GLY A CA 1
ATOM 673 C C . GLY A 1 87 ? 18.281 -9.172 -3.953 1 97.38 87 GLY A C 1
ATOM 674 O O . GLY A 1 87 ? 18.25 -9.367 -2.736 1 97.38 87 GLY A O 1
ATOM 675 N N . PHE A 1 88 ? 17.531 -8.367 -4.562 1 97.5 88 PHE A N 1
ATOM 676 C CA . PHE A 1 88 ? 16.531 -7.582 -3.842 1 97.5 88 PHE A CA 1
ATOM 677 C C . PHE A 1 88 ? 15.5 -8.484 -3.184 1 97.5 88 PHE A C 1
ATOM 679 O O . PHE A 1 88 ? 15.211 -8.344 -1.994 1 97.5 88 PHE A O 1
ATOM 686 N N . TYR A 1 89 ? 14.938 -9.406 -3.971 1 98.56 89 TYR A N 1
ATOM 687 C CA . TYR A 1 89 ? 13.859 -10.25 -3.479 1 98.56 89 TYR A CA 1
ATOM 688 C C . TYR A 1 89 ? 14.367 -11.227 -2.424 1 98.56 89 TYR A C 1
ATOM 690 O O . TYR A 1 89 ? 13.656 -11.547 -1.466 1 98.56 89 TYR A O 1
ATOM 698 N N . GLU A 1 90 ? 15.656 -11.68 -2.537 1 98.56 90 GLU A N 1
ATOM 699 C CA . GLU A 1 90 ? 16.25 -12.508 -1.495 1 98.56 90 GLU A CA 1
ATOM 700 C C . GLU A 1 90 ? 16.328 -11.758 -0.166 1 98.56 90 GLU A C 1
ATOM 702 O O . GLU A 1 90 ? 16.031 -12.328 0.888 1 98.56 90 GLU A O 1
ATOM 707 N N . ARG A 1 91 ? 16.672 -10.547 -0.197 1 97.88 91 ARG A N 1
ATOM 708 C CA . ARG A 1 91 ? 16.844 -9.75 1.011 1 97.88 91 ARG A CA 1
ATOM 709 C C . ARG A 1 91 ? 15.508 -9.555 1.727 1 97.88 91 ARG A C 1
ATOM 711 O O . ARG A 1 91 ? 15.469 -9.422 2.951 1 97.88 91 ARG A O 1
ATOM 718 N N . ILE A 1 92 ? 14.445 -9.641 0.956 1 97.56 92 ILE A N 1
ATOM 719 C CA . ILE A 1 92 ? 13.164 -9.43 1.613 1 97.56 92 ILE A CA 1
ATOM 720 C C . ILE A 1 92 ? 12.461 -10.766 1.82 1 97.56 92 ILE A C 1
ATOM 722 O O . ILE A 1 92 ? 11.25 -10.805 2.074 1 97.56 92 ILE A O 1
ATOM 726 N N . GLY A 1 93 ? 13.148 -11.891 1.627 1 98.44 93 GLY A N 1
ATOM 727 C CA . GLY A 1 93 ? 12.672 -13.156 2.164 1 98.44 93 GLY A CA 1
ATOM 728 C C . GLY A 1 93 ? 12.203 -14.125 1.092 1 98.44 93 GLY A C 1
ATOM 729 O O . GLY A 1 93 ? 11.664 -15.188 1.4 1 98.44 93 GLY A O 1
ATOM 730 N N . TYR A 1 94 ? 12.391 -13.727 -0.163 1 98.81 94 TYR A N 1
ATOM 731 C CA . TYR A 1 94 ? 12.031 -14.664 -1.224 1 98.81 94 TYR A CA 1
ATOM 732 C C . TYR A 1 94 ? 13.164 -15.641 -1.493 1 98.81 94 TYR A C 1
ATOM 734 O O . TYR A 1 94 ? 14.336 -15.312 -1.311 1 98.81 94 TYR A O 1
ATOM 742 N N . GLU A 1 95 ? 12.797 -16.781 -1.91 1 98.75 95 GLU A N 1
ATOM 743 C CA . GLU A 1 95 ? 13.758 -17.828 -2.248 1 98.75 95 GLU A CA 1
ATOM 744 C C . GLU A 1 95 ? 13.508 -18.375 -3.652 1 98.75 95 GLU A C 1
ATOM 746 O O . GLU A 1 95 ? 12.375 -18.375 -4.137 1 98.75 95 GLU A O 1
ATOM 751 N N . TYR A 1 96 ? 14.539 -18.844 -4.297 1 98.12 96 TYR A N 1
ATOM 752 C CA . TYR A 1 96 ? 14.422 -19.422 -5.625 1 98.12 96 TYR A CA 1
ATOM 753 C C . TYR A 1 96 ? 13.477 -20.625 -5.605 1 98.12 96 TYR A C 1
ATOM 755 O O . TYR A 1 96 ? 13.398 -21.344 -4.609 1 98.12 96 TYR A O 1
ATOM 763 N N . CYS A 1 97 ? 12.75 -20.766 -6.699 1 97.56 97 CYS A N 1
ATOM 764 C CA . CYS A 1 97 ? 11.883 -21.922 -6.852 1 97.56 97 CYS A CA 1
ATOM 765 C C . CYS A 1 97 ? 11.797 -22.359 -8.312 1 97.56 97 CYS A C 1
ATOM 767 O O . CYS A 1 97 ? 12.406 -21.734 -9.18 1 97.56 97 CYS A O 1
ATOM 769 N N . ALA A 1 98 ? 11.094 -23.453 -8.555 1 94.38 98 ALA A N 1
ATOM 770 C CA . ALA A 1 98 ? 10.883 -23.922 -9.922 1 94.38 98 ALA A CA 1
ATOM 771 C C . ALA A 1 98 ? 9.961 -22.969 -10.688 1 94.38 98 ALA A C 1
ATOM 773 O O . ALA A 1 98 ? 9.125 -22.281 -10.094 1 94.38 98 ALA A O 1
ATOM 774 N N . PRO A 1 99 ? 10.117 -22.922 -11.977 1 92.69 99 PRO A N 1
ATOM 775 C CA . PRO A 1 99 ? 9.234 -22.078 -12.781 1 92.69 99 PRO A CA 1
ATOM 776 C C . PRO A 1 99 ? 7.754 -22.422 -12.586 1 92.69 99 PRO A C 1
ATOM 778 O O . PRO A 1 99 ? 7.402 -23.578 -12.422 1 92.69 99 PRO A O 1
ATOM 781 N N . ILE A 1 100 ? 6.961 -21.344 -12.578 1 88.75 100 ILE A N 1
ATOM 782 C CA . ILE A 1 100 ? 5.516 -21.516 -12.453 1 88.75 100 ILE A CA 1
ATOM 783 C C . ILE A 1 100 ? 4.828 -21.031 -13.727 1 88.75 100 ILE A C 1
ATOM 785 O O . ILE A 1 100 ? 5.25 -20.047 -14.328 1 88.75 100 ILE A O 1
ATOM 789 N N . THR A 1 101 ? 3.801 -21.766 -14.188 1 80.25 101 THR A N 1
ATOM 790 C CA . THR A 1 101 ? 2.977 -21.328 -15.305 1 80.25 101 THR A CA 1
ATOM 791 C C . THR A 1 101 ? 1.702 -20.656 -14.805 1 80.25 101 THR A C 1
ATOM 793 O O . THR A 1 101 ? 0.971 -21.219 -13.992 1 80.25 101 THR A O 1
ATOM 796 N N . MET A 1 102 ? 1.541 -19.469 -15.094 1 76.88 102 MET A N 1
ATOM 797 C CA . MET A 1 102 ? 0.36 -18.719 -14.664 1 76.88 102 MET A CA 1
ATOM 798 C C . MET A 1 102 ? -0.877 -19.172 -15.43 1 76.88 102 MET A C 1
ATOM 800 O O . MET A 1 102 ? -1.995 -19.094 -14.922 1 76.88 102 MET A O 1
ATOM 804 N N . TYR A 1 103 ? -0.611 -19.469 -16.672 1 65.88 103 TYR A N 1
ATOM 805 C CA . TYR A 1 103 ? -1.727 -19.844 -17.531 1 65.88 103 TYR A CA 1
ATOM 806 C C . TYR A 1 103 ? -1.872 -21.359 -17.578 1 65.88 103 TYR A C 1
ATOM 808 O O . TYR A 1 103 ? -0.917 -22.094 -17.312 1 65.88 103 TYR A O 1
ATOM 816 N N . GLY A 1 104 ? -2.986 -21.969 -17.25 1 55.81 104 GLY A N 1
ATOM 817 C CA . GLY A 1 104 ? -3.242 -23.391 -17.375 1 55.81 104 GLY A CA 1
ATOM 818 C C . GLY A 1 104 ? -2.4 -24.047 -18.453 1 55.81 104 GLY A C 1
ATOM 819 O O . GLY A 1 104 ? -1.619 -23.391 -19.141 1 55.81 104 GLY A O 1
ATOM 820 N N . PRO A 1 105 ? -2.336 -25.406 -18.391 1 49.25 105 PRO A N 1
ATOM 821 C CA . PRO A 1 105 ? -1.586 -26.234 -19.344 1 49.25 105 PRO A CA 1
ATOM 822 C C . PRO A 1 105 ? -1.759 -25.766 -20.797 1 49.25 105 PRO A C 1
ATOM 824 O O . PRO A 1 105 ? -2.816 -25.984 -21.391 1 49.25 105 PRO A O 1
ATOM 827 N N . ARG A 1 106 ? -2.02 -24.469 -21.047 1 43.34 106 ARG A N 1
ATOM 828 C CA . ARG A 1 106 ? -2.113 -24.453 -22.516 1 43.34 106 ARG A CA 1
ATOM 829 C C . ARG A 1 106 ? -0.821 -24.938 -23.156 1 43.34 106 ARG A C 1
ATOM 831 O O . ARG A 1 106 ? 0.257 -24.812 -22.562 1 43.34 106 ARG A O 1
ATOM 838 N N . HIS A 1 107 ? -0.951 -25.922 -24.031 1 40.53 107 HIS A N 1
ATOM 839 C CA . HIS A 1 107 ? 0.06 -26.453 -24.938 1 40.53 107 HIS A CA 1
ATOM 840 C C . HIS A 1 107 ? 0.976 -25.344 -25.438 1 40.53 107 HIS A C 1
ATOM 842 O O . HIS A 1 107 ? 1.11 -25.156 -26.656 1 40.53 107 HIS A O 1
ATOM 848 N N . CYS A 1 108 ? 0.826 -24.094 -25 1 42.28 108 CYS A N 1
ATOM 849 C CA . CYS A 1 108 ? 1.571 -23.156 -25.844 1 42.28 108 CYS A CA 1
ATOM 850 C C . CYS A 1 108 ? 3.072 -23.344 -25.656 1 42.28 108 CYS A C 1
ATOM 852 O O . CYS A 1 108 ? 3.527 -23.75 -24.594 1 42.28 108 CYS A O 1
ATOM 854 N N . GLU A 1 109 ? 3.865 -23.203 -26.828 1 42.47 109 GLU A N 1
ATOM 855 C CA . GLU A 1 109 ? 5.309 -23.25 -27.031 1 42.47 109 GLU A CA 1
ATOM 856 C C . GLU A 1 109 ? 6.047 -22.469 -25.953 1 42.47 109 GLU A C 1
ATOM 858 O O . GLU A 1 109 ? 5.516 -21.484 -25.422 1 42.47 109 GLU A O 1
ATOM 863 N N . LEU A 1 110 ? 6.977 -23.047 -25.297 1 44.12 110 LEU A N 1
ATOM 864 C CA . LEU A 1 110 ? 7.914 -22.469 -24.344 1 44.12 110 LEU A CA 1
ATOM 865 C C . LEU A 1 110 ? 8.164 -21 -24.641 1 44.12 110 LEU A C 1
ATOM 867 O O . LEU A 1 110 ? 8.453 -20.641 -25.781 1 44.12 110 LEU A O 1
ATOM 871 N N . PRO A 1 111 ? 7.633 -20.078 -23.984 1 44.25 111 PRO A N 1
ATOM 872 C CA . PRO A 1 111 ? 7.93 -18.672 -24.312 1 44.25 111 PRO A CA 1
ATOM 873 C C . PRO A 1 111 ? 9.359 -18.469 -24.812 1 44.25 111 PRO A C 1
ATOM 875 O O . PRO A 1 111 ? 10.234 -19.281 -24.516 1 44.25 111 PRO A O 1
ATOM 878 N N . SER A 1 112 ? 9.57 -17.5 -25.75 1 43.66 112 SER A N 1
ATOM 879 C CA . SER A 1 112 ? 10.789 -17.047 -26.406 1 43.66 112 SER A CA 1
ATOM 880 C C . SER A 1 112 ? 11.977 -17.062 -25.438 1 43.66 112 SER A C 1
ATOM 882 O O . SER A 1 112 ? 11.789 -17.047 -24.219 1 43.66 112 SER A O 1
ATOM 884 N N . LEU A 1 113 ? 13.281 -17.094 -25.891 1 44.91 113 LEU A N 1
ATOM 885 C CA . LEU A 1 113 ? 14.648 -16.969 -25.375 1 44.91 113 LEU A CA 1
ATOM 886 C C . LEU A 1 113 ? 14.695 -16.031 -24.172 1 44.91 113 LEU A C 1
ATOM 888 O O . LEU A 1 113 ? 15.695 -15.992 -23.453 1 44.91 113 LEU A O 1
ATOM 892 N N . GLN A 1 114 ? 13.922 -15.031 -24.172 1 48.19 114 GLN A N 1
ATOM 893 C CA . GLN A 1 114 ? 14.023 -14.047 -23.094 1 48.19 114 GLN A CA 1
ATOM 894 C C . GLN A 1 114 ? 13.688 -14.68 -21.75 1 48.19 114 GLN A C 1
ATOM 896 O O . GLN A 1 114 ? 14.086 -14.156 -20.703 1 48.19 114 GLN A O 1
ATOM 901 N N . ASN A 1 115 ? 12.969 -15.859 -21.766 1 56.91 115 ASN A N 1
ATOM 902 C CA . ASN A 1 115 ? 12.578 -16.672 -20.625 1 56.91 115 ASN A CA 1
ATOM 903 C C . ASN A 1 115 ? 13.781 -17.359 -19.984 1 56.91 115 ASN A C 1
ATOM 905 O O . ASN A 1 115 ? 13.734 -17.75 -18.812 1 56.91 115 ASN A O 1
ATOM 909 N N . ALA A 1 116 ? 14.914 -17.609 -20.859 1 58.81 116 ALA A N 1
ATOM 910 C CA . ALA A 1 116 ? 16.094 -18.359 -20.438 1 58.81 116 ALA A CA 1
ATOM 911 C C . ALA A 1 116 ? 16.812 -17.641 -19.281 1 58.81 116 ALA A C 1
ATOM 913 O O . ALA A 1 116 ? 17.531 -18.266 -18.516 1 58.81 116 ALA A O 1
ATOM 914 N N . LYS A 1 117 ? 16.531 -16.312 -19.094 1 79.81 117 LYS A N 1
ATOM 915 C CA . LYS A 1 117 ? 17.297 -15.609 -18.062 1 79.81 117 LYS A CA 1
ATOM 916 C C . LYS A 1 117 ? 16.422 -15.227 -16.875 1 79.81 117 LYS A C 1
ATOM 918 O O . LYS A 1 117 ? 16.875 -14.586 -15.938 1 79.81 117 LYS A O 1
ATOM 923 N N . LYS A 1 118 ? 15.172 -15.875 -16.969 1 90.19 118 LYS A N 1
ATOM 924 C CA . LYS A 1 118 ? 14.281 -15.531 -15.859 1 90.19 118 LYS A CA 1
ATOM 925 C C . LYS A 1 118 ? 14.5 -16.453 -14.672 1 90.19 118 LYS A C 1
ATOM 927 O O . LYS A 1 118 ? 14.656 -17.672 -14.844 1 90.19 118 LYS A O 1
ATOM 932 N N . LYS A 1 119 ? 14.648 -15.898 -13.484 1 95.88 119 LYS A N 1
ATOM 933 C CA . LYS A 1 119 ? 14.68 -16.625 -12.211 1 95.88 119 LYS A CA 1
ATOM 934 C C . LYS A 1 119 ? 13.328 -16.531 -11.508 1 95.88 119 LYS A C 1
ATOM 936 O O . LYS A 1 119 ? 12.711 -15.469 -11.445 1 95.88 119 LYS A O 1
ATOM 941 N N . TYR A 1 120 ? 12.82 -17.641 -11.109 1 97.06 120 TYR A N 1
ATOM 942 C CA . TYR A 1 120 ? 11.562 -17.688 -10.375 1 97.06 120 TYR A CA 1
ATOM 943 C C . TYR A 1 120 ? 11.805 -17.766 -8.875 1 97.06 120 TYR A C 1
ATOM 945 O O . TYR A 1 120 ? 12.742 -18.422 -8.422 1 97.06 120 TYR A O 1
ATOM 953 N N . MET A 1 121 ? 10.961 -17.047 -8.102 1 98.44 121 MET A N 1
ATOM 954 C CA . MET A 1 121 ? 11.109 -16.969 -6.648 1 98.44 121 MET A CA 1
ATOM 955 C C . MET A 1 121 ? 9.75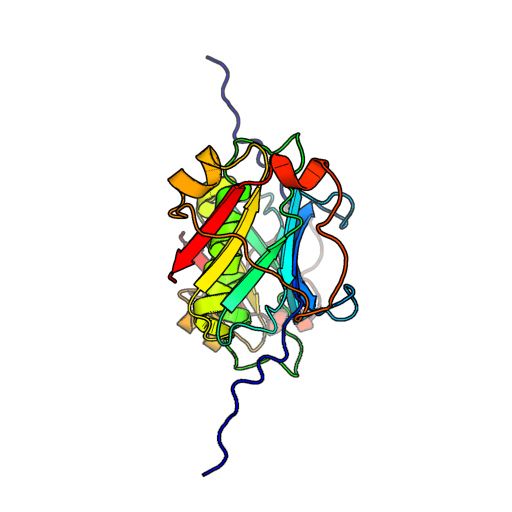 -17.047 -5.961 1 98.44 121 MET A C 1
ATOM 957 O O . MET A 1 121 ? 8.719 -16.797 -6.582 1 98.44 121 MET A O 1
ATOM 961 N N . LYS A 1 122 ? 9.727 -17.438 -4.723 1 98.62 122 LYS A N 1
ATOM 962 C CA . LYS A 1 122 ? 8.5 -17.516 -3.938 1 98.62 122 LYS A CA 1
ATOM 963 C C . LYS A 1 122 ? 8.75 -17.141 -2.48 1 98.62 122 LYS A C 1
ATOM 965 O O . LYS A 1 122 ? 9.891 -17.203 -2.008 1 98.62 122 LYS A O 1
ATOM 970 N N . LYS A 1 123 ? 7.809 -16.75 -1.798 1 98.75 123 LYS A N 1
ATOM 971 C CA . LYS A 1 123 ? 7.82 -16.484 -0.363 1 98.75 123 LYS A CA 1
ATOM 972 C C . LYS A 1 123 ? 6.559 -17.016 0.308 1 98.75 123 LYS A C 1
ATOM 974 O O . LYS A 1 123 ? 5.445 -16.734 -0.146 1 98.75 123 LYS A O 1
ATOM 979 N N . VAL A 1 124 ? 6.656 -17.844 1.316 1 98.12 124 VAL A N 1
ATOM 980 C CA . VAL A 1 124 ? 5.535 -18.281 2.135 1 98.12 124 VAL A CA 1
ATOM 981 C C . VAL A 1 124 ? 5.152 -17.188 3.129 1 98.12 124 VAL A C 1
ATOM 983 O O . VAL A 1 124 ? 6.012 -16.656 3.832 1 98.12 124 VAL A O 1
ATOM 986 N N . LEU A 1 125 ? 3.953 -16.875 3.166 1 96 125 LEU A N 1
ATOM 987 C CA . LEU A 1 125 ? 3.461 -15.75 3.953 1 96 125 LEU A CA 1
ATOM 988 C C . LEU A 1 125 ? 3.133 -16.188 5.379 1 96 125 LEU A C 1
ATOM 990 O O . LEU A 1 125 ? 2.672 -17.312 5.598 1 96 125 LEU A O 1
ATOM 994 N N . MET B 1 1 ? 29.25 18.172 4.113 1 22.8 1 MET B N 1
ATOM 995 C CA . MET B 1 1 ? 28.359 17.375 4.949 1 22.8 1 MET B CA 1
ATOM 996 C C . MET B 1 1 ? 26.953 17.359 4.367 1 22.8 1 MET B C 1
ATOM 998 O O . MET B 1 1 ? 26.25 18.375 4.391 1 22.8 1 MET B O 1
ATOM 1002 N N . ARG B 1 2 ? 26.656 16.922 3.158 1 27.75 2 ARG B N 1
ATOM 1003 C CA . ARG B 1 2 ? 25.516 17.031 2.262 1 27.75 2 ARG B CA 1
ATOM 1004 C C . ARG B 1 2 ? 24.25 16.531 2.924 1 27.75 2 ARG B C 1
ATOM 1006 O O . ARG B 1 2 ? 24.203 15.398 3.414 1 27.75 2 ARG B O 1
ATOM 1013 N N . SER B 1 3 ? 23.594 17.438 3.76 1 29.09 3 SER B N 1
ATOM 1014 C CA . SER B 1 3 ? 22.328 17.219 4.469 1 29.09 3 SER B CA 1
ATOM 1015 C C . SER B 1 3 ? 21.344 16.438 3.615 1 29.09 3 SER B C 1
ATOM 1017 O O . SER B 1 3 ? 20.984 16.875 2.518 1 29.09 3 SER B O 1
ATOM 1019 N N . LEU B 1 4 ? 21.594 15.227 3.322 1 34.81 4 LEU B N 1
ATOM 1020 C CA . LEU B 1 4 ? 20.547 14.469 2.633 1 34.81 4 LEU B CA 1
ATOM 1021 C C . LEU B 1 4 ? 19.172 14.883 3.115 1 34.81 4 LEU B C 1
ATOM 1023 O O . LEU B 1 4 ? 18.734 14.492 4.203 1 34.81 4 LEU B O 1
ATOM 1027 N N . GLU B 1 5 ? 18.859 16.172 3.057 1 36.31 5 GLU B N 1
ATOM 1028 C CA . GLU B 1 5 ? 17.5 16.656 3.305 1 36.31 5 GLU B CA 1
ATOM 1029 C C . GLU B 1 5 ? 16.453 15.641 2.869 1 36.31 5 GLU B C 1
ATOM 1031 O O . GLU B 1 5 ? 16.469 15.18 1.729 1 36.31 5 GLU B O 1
ATOM 1036 N N . ALA B 1 6 ? 16.219 14.688 3.562 1 39.06 6 ALA B N 1
ATOM 1037 C CA . ALA B 1 6 ? 15.094 13.789 3.328 1 39.06 6 ALA B CA 1
ATOM 1038 C C . ALA B 1 6 ? 14.008 14.477 2.508 1 39.06 6 ALA B C 1
ATOM 1040 O O . ALA B 1 6 ? 13.445 15.492 2.932 1 39.06 6 ALA B O 1
ATOM 1041 N N . SER B 1 7 ? 14.219 14.867 1.328 1 40 7 SER B N 1
ATOM 1042 C CA . SER B 1 7 ? 13.273 15.516 0.424 1 40 7 SER B CA 1
ATOM 1043 C C . SER B 1 7 ? 11.836 15.117 0.75 1 40 7 SER B C 1
ATOM 1045 O O . SER B 1 7 ? 11.461 13.953 0.593 1 40 7 SER B O 1
ATOM 1047 N N . CYS B 1 8 ? 11.25 15.633 1.841 1 46.91 8 CYS B N 1
ATOM 1048 C CA . CYS B 1 8 ? 9.828 15.836 2.066 1 46.91 8 CYS B CA 1
ATOM 1049 C C . CYS B 1 8 ? 9.062 15.883 0.746 1 46.91 8 CYS B C 1
ATOM 1051 O O . CYS B 1 8 ? 7.895 16.266 0.713 1 46.91 8 CYS B O 1
ATOM 1053 N N . ASP B 1 9 ? 9.766 15.711 -0.359 1 56.41 9 ASP B N 1
ATOM 1054 C CA . ASP B 1 9 ? 9.211 16.078 -1.657 1 56.41 9 ASP B CA 1
ATOM 1055 C C . ASP B 1 9 ? 8.164 15.055 -2.107 1 56.41 9 ASP B C 1
ATOM 1057 O O . ASP B 1 9 ? 7.602 15.18 -3.199 1 56.41 9 ASP B O 1
ATOM 1061 N N . SER B 1 10 ? 7.957 14.195 -1.315 1 71.5 10 SER B N 1
ATOM 1062 C CA . SER B 1 10 ? 7.066 13.289 -2.027 1 71.5 10 SER B CA 1
ATOM 1063 C C . SER B 1 10 ? 5.609 13.516 -1.631 1 71.5 10 SER B C 1
ATOM 1065 O O . SER B 1 10 ? 4.711 12.836 -2.137 1 71.5 10 SER B O 1
ATOM 1067 N N . LEU B 1 11 ? 5.367 14.477 -0.738 1 82.69 11 LEU B N 1
ATOM 1068 C CA . LEU B 1 11 ? 3.963 14.805 -0.505 1 82.69 11 LEU B CA 1
ATOM 1069 C C . LEU B 1 11 ? 3.514 15.945 -1.408 1 82.69 11 LEU B C 1
ATOM 1071 O O . LEU B 1 11 ? 4.305 16.844 -1.723 1 82.69 11 LEU B O 1
ATOM 1075 N N . PRO B 1 12 ? 2.26 15.938 -1.865 1 88.31 12 PRO B N 1
ATOM 1076 C CA . PRO B 1 12 ? 1.2 14.961 -1.6 1 88.31 12 PRO B CA 1
ATOM 1077 C C . PRO B 1 12 ? 1.377 13.664 -2.391 1 88.31 12 PRO B C 1
ATOM 1079 O O . PRO B 1 12 ? 1.979 13.672 -3.467 1 88.31 12 PRO B O 1
ATOM 1082 N N . CYS B 1 13 ? 0.88 12.625 -1.815 1 89.62 13 CYS B N 1
ATOM 1083 C CA . CYS B 1 13 ? 0.869 11.344 -2.523 1 89.62 13 CYS B CA 1
ATOM 1084 C C . CYS B 1 13 ? -0.424 10.586 -2.256 1 89.62 13 CYS B C 1
ATOM 1086 O O . CYS B 1 13 ? -1.153 10.906 -1.315 1 89.62 13 CYS B O 1
ATOM 1088 N N . SER B 1 14 ? -0.729 9.68 -3.168 1 91.38 14 SER B N 1
ATOM 1089 C CA . SER B 1 14 ? -1.93 8.859 -3.031 1 91.38 14 SER B CA 1
ATOM 1090 C C . SER B 1 14 ? -1.609 7.379 -3.184 1 91.38 14 SER B C 1
ATOM 1092 O O . SER B 1 14 ? -0.723 7.004 -3.953 1 91.38 14 SER B O 1
ATOM 1094 N N . LEU B 1 15 ? -2.248 6.621 -2.463 1 90.31 15 LEU B N 1
ATOM 1095 C CA . LEU B 1 15 ? -2.234 5.164 -2.564 1 90.31 15 LEU B CA 1
ATOM 1096 C C . LEU B 1 15 ? -3.566 4.645 -3.09 1 90.31 15 LEU B C 1
ATOM 1098 O O . LEU B 1 15 ? -4.629 5.012 -2.578 1 90.31 15 LEU B O 1
ATOM 1102 N N . VAL B 1 16 ? -3.498 3.752 -4.109 1 89.88 16 VAL B N 1
ATOM 1103 C CA . VAL B 1 16 ? -4.723 3.219 -4.699 1 89.88 16 VAL B CA 1
ATOM 1104 C C . VAL B 1 16 ? -4.59 1.708 -4.887 1 89.88 16 VAL B C 1
ATOM 1106 O O . VAL B 1 16 ? -3.57 1.225 -5.387 1 89.88 16 VAL B O 1
ATOM 1109 N N . LEU B 1 17 ? -5.48 1.011 -4.383 1 88.69 17 LEU B N 1
ATOM 1110 C CA . LEU B 1 17 ? -5.664 -0.408 -4.668 1 88.69 17 LEU B CA 1
ATOM 1111 C C . LEU B 1 17 ? -6.82 -0.622 -5.637 1 88.69 17 LEU B C 1
ATOM 1113 O O . LEU B 1 17 ? -7.945 -0.181 -5.379 1 88.69 17 LEU B O 1
ATOM 1117 N N . THR B 1 18 ? -6.551 -1.215 -6.773 1 88 18 THR B N 1
ATOM 1118 C CA . THR B 1 18 ? -7.578 -1.374 -7.797 1 88 18 THR B CA 1
ATOM 1119 C C . THR B 1 18 ? -7.703 -2.836 -8.219 1 88 18 THR B C 1
ATOM 1121 O O . THR B 1 18 ? -6.742 -3.6 -8.109 1 88 18 THR B O 1
ATOM 1124 N N . THR B 1 19 ? -8.938 -3.287 -8.484 1 78.38 19 THR B N 1
ATOM 1125 C CA . THR B 1 19 ? -9.141 -4.582 -9.125 1 78.38 19 THR B CA 1
ATOM 1126 C C . THR B 1 19 ? -8.711 -4.535 -10.594 1 78.38 19 THR B C 1
ATOM 1128 O O . THR B 1 19 ? -8.328 -3.48 -11.094 1 78.38 19 THR B O 1
ATOM 1131 N N . GLU B 1 20 ? -8.859 -5.664 -11.344 1 63.41 20 GLU B N 1
ATOM 1132 C CA . GLU B 1 20 ? -8.422 -5.914 -12.711 1 63.41 20 GLU B CA 1
ATOM 1133 C C . GLU B 1 20 ? -8.805 -4.766 -13.633 1 63.41 20 GLU B C 1
ATOM 1135 O O . GLU B 1 20 ? -9.945 -4.289 -13.602 1 63.41 20 GLU B O 1
ATOM 1140 N N . GLY B 1 21 ? -7.867 -4.418 -14.523 1 58.47 21 GLY B N 1
ATOM 1141 C CA . GLY B 1 21 ? -8.031 -3.459 -15.602 1 58.47 21 GLY B CA 1
ATOM 1142 C C . GLY B 1 21 ? -8.227 -2.037 -15.109 1 58.47 21 GLY B C 1
ATOM 1143 O O . GLY B 1 21 ? -8.852 -1.22 -15.789 1 58.47 21 GLY B O 1
ATOM 1144 N N . MET B 1 22 ? -7.766 -1.853 -13.781 1 58.97 22 MET B N 1
ATOM 1145 C CA . MET B 1 22 ? -7.844 -0.522 -13.188 1 58.97 22 MET B CA 1
ATOM 1146 C C . MET B 1 22 ? -9.25 0.05 -13.312 1 58.97 22 MET B C 1
ATOM 1148 O O . MET B 1 22 ? -9.422 1.268 -13.391 1 58.97 22 MET B O 1
ATOM 1152 N N . CYS B 1 23 ? -10.188 -0.934 -13.336 1 66.5 23 CYS B N 1
ATOM 1153 C CA . CYS B 1 23 ? -11.523 -0.434 -13.656 1 66.5 23 CYS B CA 1
ATOM 1154 C C . CYS B 1 23 ? -12.258 0.011 -12.398 1 66.5 23 CYS B C 1
ATOM 1156 O O . CYS B 1 23 ? -13.062 0.94 -12.445 1 66.5 23 CYS B O 1
ATOM 1158 N N . ARG B 1 24 ? -11.875 -0.674 -11.266 1 81.5 24 ARG B N 1
ATOM 1159 C CA . ARG B 1 24 ? -12.602 -0.29 -10.055 1 81.5 24 ARG B CA 1
ATOM 1160 C C . ARG B 1 24 ? -11.641 -0.083 -8.891 1 81.5 24 ARG B C 1
ATOM 1162 O O . ARG B 1 24 ? -10.773 -0.921 -8.633 1 81.5 24 ARG B O 1
ATOM 1169 N N . VAL B 1 25 ? -11.742 1 -8.25 1 87.81 25 VAL B N 1
ATOM 1170 C CA . VAL B 1 25 ? -10.945 1.317 -7.066 1 87.81 25 VAL B CA 1
ATOM 1171 C C . VAL B 1 25 ? -11.516 0.59 -5.852 1 87.81 25 VAL B C 1
ATOM 1173 O O . VAL B 1 25 ? -12.703 0.722 -5.535 1 87.81 25 VAL B O 1
ATOM 1176 N N . ILE B 1 26 ? -10.727 -0.239 -5.195 1 90.88 26 ILE B N 1
ATOM 1177 C CA . ILE B 1 26 ? -11.109 -0.931 -3.969 1 90.88 26 ILE B CA 1
ATOM 1178 C C . ILE B 1 26 ? -10.898 -0.01 -2.77 1 90.88 26 ILE B C 1
ATOM 1180 O O . ILE B 1 26 ? -11.789 0.132 -1.925 1 90.88 26 ILE B O 1
ATOM 1184 N N . ALA B 1 27 ? -9.742 0.579 -2.734 1 93.56 27 ALA B N 1
ATOM 1185 C CA . ALA B 1 27 ? -9.398 1.465 -1.625 1 93.56 27 ALA B CA 1
ATOM 1186 C C . ALA B 1 27 ? -8.484 2.594 -2.09 1 93.56 27 ALA B C 1
ATOM 1188 O O . ALA B 1 27 ? -7.715 2.428 -3.041 1 93.56 27 ALA B O 1
ATOM 1189 N N . HIS B 1 28 ? -8.57 3.695 -1.389 1 94 28 HIS B N 1
ATOM 1190 C CA . HIS B 1 28 ? -7.793 4.883 -1.729 1 94 28 HIS B CA 1
ATOM 1191 C C . HIS B 1 28 ? -7.527 5.738 -0.497 1 94 28 HIS B C 1
ATOM 1193 O O . HIS B 1 28 ? -8.367 5.82 0.402 1 94 28 HIS B O 1
ATOM 1199 N N . LEU B 1 29 ? -6.363 6.363 -0.446 1 95 29 LEU B N 1
ATOM 1200 C CA . LEU B 1 29 ? -6.125 7.465 0.48 1 95 29 LEU B CA 1
ATOM 1201 C C . LEU B 1 29 ? -5.125 8.461 -0.101 1 95 29 LEU B C 1
ATOM 1203 O O . LEU B 1 29 ? -4.422 8.141 -1.064 1 95 29 LEU B O 1
ATOM 1207 N N . LYS B 1 30 ? -5.148 9.617 0.457 1 93.88 30 LYS B N 1
ATOM 1208 C CA . LYS B 1 30 ? -4.223 10.68 0.074 1 93.88 30 LYS B CA 1
ATOM 1209 C C . LYS B 1 30 ? -3.475 11.219 1.288 1 93.88 30 LYS B C 1
ATOM 1211 O O . LYS B 1 30 ? -4.066 11.414 2.352 1 93.88 30 LYS B O 1
ATOM 1216 N N . LEU B 1 31 ? -2.209 11.391 1.193 1 94.25 31 LEU B N 1
ATOM 1217 C CA . LEU B 1 31 ? -1.367 12.016 2.203 1 94.25 31 LEU B CA 1
ATOM 1218 C C . LEU B 1 31 ? -0.969 13.43 1.778 1 94.25 31 LEU B C 1
ATOM 1220 O O . LEU B 1 31 ? -0.462 13.625 0.671 1 94.25 31 LEU B O 1
ATOM 1224 N N . SER B 1 32 ? -1.219 14.352 2.602 1 92.38 32 SER B N 1
ATOM 1225 C CA . SER B 1 32 ? -0.918 15.75 2.312 1 92.38 32 SER B CA 1
ATOM 1226 C C . SER B 1 32 ? -0.001 16.344 3.373 1 92.38 32 SER B C 1
ATOM 1228 O O . SER B 1 32 ? -0.118 16.016 4.555 1 92.38 32 SER B O 1
ATOM 1230 N N . PRO B 1 33 ? 0.819 17.266 2.928 1 90.94 33 PRO B N 1
ATOM 1231 C CA . PRO B 1 33 ? 1.654 17.938 3.924 1 90.94 33 PRO B CA 1
ATOM 1232 C C . PRO B 1 33 ? 0.858 18.891 4.809 1 90.94 33 PRO B C 1
ATOM 1234 O O . PRO B 1 33 ? -0.22 19.344 4.422 1 90.94 33 PRO B O 1
ATOM 1237 N N . ILE B 1 34 ? 1.312 19 6.02 1 90.69 34 ILE B N 1
ATOM 1238 C CA . ILE B 1 34 ? 0.814 20.047 6.91 1 90.69 34 ILE B CA 1
ATOM 1239 C C . ILE B 1 34 ? 1.838 21.172 7.008 1 90.69 34 ILE B C 1
ATOM 1241 O O . ILE B 1 34 ? 2.918 21 7.578 1 90.69 34 ILE B O 1
ATOM 1245 N N . ASN B 1 35 ? 1.517 22.312 6.48 1 86.5 35 ASN B N 1
ATOM 1246 C CA . ASN B 1 35 ? 2.469 23.422 6.371 1 86.5 35 ASN B CA 1
ATOM 1247 C C . ASN B 1 35 ? 3.023 23.812 7.734 1 86.5 35 ASN B C 1
ATOM 1249 O O . ASN B 1 35 ? 4.195 24.172 7.852 1 86.5 35 ASN B O 1
ATOM 1253 N N . SER B 1 36 ? 2.236 23.781 8.672 1 87.75 36 SER B N 1
ATOM 1254 C CA . SER B 1 36 ? 2.615 24.266 10 1 87.75 36 SER B CA 1
ATOM 1255 C C . SER B 1 36 ? 3.328 23.188 10.797 1 87.75 36 SER B C 1
ATOM 1257 O O . SER B 1 36 ? 3.801 23.438 11.914 1 87.75 36 SER B O 1
ATOM 1259 N N . LYS B 1 37 ? 3.379 21.984 10.453 1 89.38 37 LYS B N 1
ATOM 1260 C CA . LYS B 1 37 ? 3.973 20.891 11.195 1 89.38 37 LYS B CA 1
ATOM 1261 C C . LYS B 1 37 ? 4.961 20.109 10.328 1 89.38 37 LYS B C 1
ATOM 1263 O O . LYS B 1 37 ? 4.559 19.359 9.438 1 89.38 37 LYS B O 1
ATOM 1268 N N . LYS B 1 38 ? 6.148 20.312 10.828 1 86.69 38 LYS B N 1
ATOM 1269 C CA . LYS B 1 38 ? 7.199 19.547 10.164 1 86.69 38 LYS B CA 1
ATOM 1270 C C . LYS B 1 38 ? 7.137 18.078 10.57 1 86.69 38 LYS B C 1
ATOM 1272 O O . LYS B 1 38 ? 6.574 17.734 11.617 1 86.69 38 LYS B O 1
ATOM 1277 N N . LYS B 1 39 ? 7.383 17.094 9.789 1 93.88 39 LYS B N 1
ATOM 1278 C CA . LYS B 1 39 ? 7.473 15.648 10.016 1 93.88 39 LYS B CA 1
ATOM 1279 C C . LYS B 1 39 ? 6.094 15.047 10.273 1 93.88 39 LYS B C 1
ATOM 1281 O O . LYS B 1 39 ? 5.945 14.156 11.109 1 93.88 39 LYS B O 1
ATOM 1286 N N . ALA B 1 40 ? 5.105 15.711 9.875 1 95.56 40 ALA B N 1
ATOM 1287 C CA . ALA B 1 40 ? 3.736 15.219 9.977 1 95.56 40 ALA B CA 1
ATOM 1288 C C . ALA B 1 40 ? 3.021 15.305 8.633 1 95.56 40 ALA B C 1
ATOM 1290 O O . ALA B 1 40 ? 3.453 16.031 7.742 1 95.56 40 ALA B O 1
ATOM 1291 N N . CYS B 1 41 ? 1.981 14.547 8.508 1 94.94 41 CYS B N 1
ATOM 1292 C CA . CYS B 1 41 ? 1.135 14.672 7.324 1 94.94 41 CYS B CA 1
ATOM 1293 C C . CYS B 1 41 ? -0.335 14.492 7.688 1 94.94 41 CYS B C 1
ATOM 1295 O O . CYS B 1 41 ? -0.662 14.148 8.82 1 94.94 41 CYS B O 1
ATOM 1297 N N . PHE B 1 42 ? -1.142 14.906 6.793 1 96.31 42 PHE B N 1
ATOM 1298 C CA . PHE B 1 42 ? -2.586 14.766 6.926 1 96.31 42 PHE B CA 1
ATOM 1299 C C . PHE B 1 42 ? -3.115 13.711 5.957 1 96.31 42 PHE B C 1
ATOM 1301 O O . PHE B 1 42 ? -2.816 13.758 4.762 1 96.31 42 PHE B O 1
ATOM 1308 N N . VAL B 1 43 ? -3.812 12.688 6.539 1 96.62 43 VAL B N 1
ATOM 1309 C CA . VAL B 1 43 ? -4.445 11.695 5.68 1 96.62 43 VAL B CA 1
ATOM 1310 C C . VAL B 1 43 ? -5.859 12.141 5.324 1 96.62 43 VAL B C 1
ATOM 1312 O O . VAL B 1 43 ? -6.625 12.555 6.195 1 96.62 43 VAL B O 1
ATOM 1315 N N . GLU B 1 44 ? -6.168 12.086 4.055 1 93.94 44 GLU B N 1
ATOM 1316 C CA . GLU B 1 44 ? -7.492 12.477 3.582 1 93.94 44 GLU B CA 1
ATOM 1317 C C . GLU B 1 44 ? -7.984 11.531 2.486 1 93.94 44 GLU B C 1
ATOM 1319 O O . GLU B 1 44 ? -7.207 10.742 1.946 1 93.94 44 GLU B O 1
ATOM 1324 N N . SER B 1 45 ? -9.367 11.602 2.229 1 93.75 45 SER B N 1
ATOM 1325 C CA . SER B 1 45 ? -9.992 10.875 1.131 1 93.75 45 SER B CA 1
ATOM 1326 C C . SER B 1 45 ? -9.781 9.367 1.277 1 93.75 45 SER B C 1
ATOM 1328 O O . SER B 1 45 ? -9.453 8.688 0.305 1 93.75 45 SER B O 1
ATOM 1330 N N . VAL B 1 46 ? -9.82 8.914 2.498 1 96.12 46 VAL B N 1
ATOM 1331 C CA . VAL B 1 46 ? -9.773 7.473 2.725 1 96.12 46 VAL B CA 1
ATOM 1332 C C . VAL B 1 46 ? -11.109 6.84 2.328 1 96.12 46 VAL B C 1
ATOM 1334 O O . VAL B 1 46 ? -12.133 7.105 2.955 1 96.12 46 VAL B O 1
ATOM 1337 N N . VAL B 1 47 ? -11.062 6.031 1.339 1 94.75 47 VAL B N 1
ATOM 1338 C CA . VAL B 1 47 ? -12.289 5.418 0.854 1 94.75 47 VAL B CA 1
ATOM 1339 C C . VAL B 1 47 ? -12.07 3.926 0.61 1 94.75 47 VAL B C 1
ATOM 1341 O O . VAL B 1 47 ? -11.008 3.523 0.116 1 94.75 47 VAL B O 1
ATOM 1344 N N . VAL B 1 48 ? -12.969 3.188 0.998 1 94.88 48 VAL B N 1
ATOM 1345 C CA . VAL B 1 48 ? -13.078 1.775 0.646 1 94.88 48 VAL B CA 1
ATOM 1346 C C . VAL B 1 48 ? -14.406 1.517 -0.064 1 94.88 48 VAL B C 1
ATOM 1348 O O . VAL B 1 48 ? -15.461 1.944 0.406 1 94.88 48 VAL B O 1
ATOM 1351 N N . ASP B 1 49 ? -14.312 0.896 -1.236 1 92.62 49 ASP B N 1
ATOM 1352 C CA . ASP B 1 49 ? -15.523 0.519 -1.952 1 92.62 49 ASP B CA 1
ATOM 1353 C C . ASP B 1 49 ? -16.5 -0.206 -1.03 1 92.62 49 ASP B C 1
ATOM 1355 O O . ASP B 1 49 ? -16.094 -1.061 -0.238 1 92.62 49 ASP B O 1
ATOM 1359 N N . LYS B 1 50 ? -17.781 0.159 -1.119 1 92.5 50 LYS B N 1
ATOM 1360 C CA . LYS B 1 50 ? -18.812 -0.37 -0.234 1 92.5 50 LYS B CA 1
ATOM 1361 C C . LYS B 1 50 ? -18.828 -1.896 -0.248 1 92.5 50 LYS B C 1
ATOM 1363 O O . LYS B 1 50 ? -19.016 -2.531 0.791 1 92.5 50 LYS B O 1
ATOM 1368 N N . ARG B 1 51 ? -18.625 -2.525 -1.407 1 88.62 51 ARG B N 1
ATOM 1369 C CA . ARG B 1 51 ? -18.672 -3.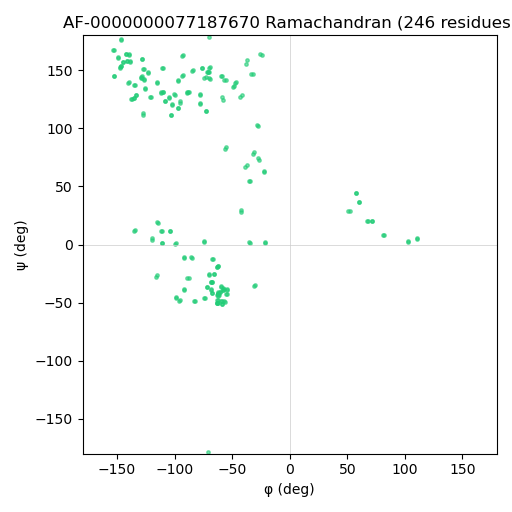973 -1.582 1 88.62 51 ARG B CA 1
ATOM 1370 C C . ARG B 1 51 ? -17.516 -4.648 -0.836 1 88.62 51 ARG B C 1
ATOM 1372 O O . ARG B 1 51 ? -17.547 -5.863 -0.625 1 88.62 51 ARG B O 1
ATOM 1379 N N . HIS B 1 52 ? -16.531 -3.801 -0.387 1 89.56 52 HIS B N 1
ATOM 1380 C CA . HIS B 1 52 ? -15.336 -4.387 0.201 1 89.56 52 HIS B CA 1
ATOM 1381 C C . HIS B 1 52 ? -15.156 -3.943 1.649 1 89.56 52 HIS B C 1
ATOM 1383 O O . HIS B 1 52 ? -14.125 -4.219 2.266 1 89.56 52 HIS B O 1
ATOM 1389 N N . ARG B 1 53 ? -16.109 -3.234 2.154 1 91.31 53 ARG B N 1
ATOM 1390 C CA . ARG B 1 53 ? -16.016 -2.787 3.541 1 91.31 53 ARG B CA 1
ATOM 1391 C C . ARG B 1 53 ? -16.188 -3.955 4.504 1 91.31 53 ARG B C 1
ATOM 1393 O O . ARG B 1 53 ? -16.812 -4.965 4.16 1 91.31 53 ARG B O 1
ATOM 1400 N N . GLY B 1 54 ? -15.508 -3.834 5.652 1 90.62 54 GLY B N 1
ATOM 1401 C CA . GLY B 1 54 ? -15.594 -4.887 6.656 1 90.62 54 GLY B CA 1
ATOM 1402 C C . GLY B 1 54 ? -14.68 -6.062 6.367 1 90.62 54 GLY B C 1
ATOM 1403 O O . GLY B 1 54 ? -14.758 -7.094 7.039 1 90.62 54 GLY B O 1
ATOM 1404 N N . GLN B 1 55 ? -13.844 -5.91 5.395 1 88.19 55 GLN B N 1
ATOM 1405 C CA . GLN B 1 55 ? -12.969 -7 4.988 1 88.19 55 GLN B CA 1
ATOM 1406 C C . GLN B 1 55 ? -11.516 -6.695 5.336 1 88.19 55 GLN B C 1
ATOM 1408 O O . GLN B 1 55 ? -10.609 -7.441 4.953 1 88.19 55 GLN B O 1
ATOM 1413 N N . GLY B 1 56 ? -11.227 -5.57 5.945 1 92 56 GLY B N 1
ATOM 1414 C CA . GLY B 1 56 ? -9.891 -5.277 6.43 1 92 56 GLY B CA 1
ATOM 1415 C C . GLY B 1 56 ? -9.125 -4.316 5.535 1 92 56 GLY B C 1
ATOM 1416 O O . GLY B 1 56 ? -8 -3.924 5.852 1 92 56 GLY B O 1
ATOM 1417 N N . PHE B 1 57 ? -9.742 -3.807 4.461 1 91.19 57 PHE B N 1
ATOM 1418 C CA . PHE B 1 57 ? -9.047 -2.953 3.506 1 91.19 57 PHE B CA 1
ATOM 1419 C C . PHE B 1 57 ? -8.695 -1.611 4.137 1 91.19 57 PHE B C 1
ATOM 1421 O O . PHE B 1 57 ? -7.633 -1.049 3.855 1 91.19 57 PHE B O 1
ATOM 1428 N N . GLY B 1 58 ? -9.602 -1.095 4.949 1 94.69 58 GLY B N 1
ATOM 1429 C CA . GLY B 1 58 ? -9.312 0.163 5.617 1 94.69 58 GLY B CA 1
ATOM 1430 C C . GLY B 1 58 ? -8.078 0.104 6.492 1 94.69 58 GLY B C 1
ATOM 1431 O O . GLY B 1 58 ? -7.191 0.955 6.383 1 94.69 58 GLY B O 1
ATOM 1432 N N . LYS B 1 59 ? -8.055 -0.934 7.289 1 96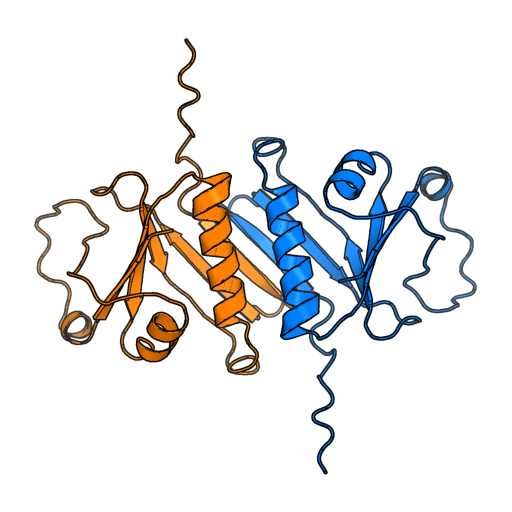.12 59 LYS B N 1
ATOM 1433 C CA . LYS B 1 59 ? -6.891 -1.128 8.156 1 96.12 59 LYS B CA 1
ATOM 1434 C C . LYS B 1 59 ? -5.621 -1.327 7.336 1 96.12 59 LYS B C 1
ATOM 1436 O O . LYS B 1 59 ? -4.562 -0.795 7.68 1 96.12 59 LYS B O 1
ATOM 1441 N N . LEU B 1 60 ? -5.723 -2.066 6.344 1 94.06 60 LEU B N 1
ATOM 1442 C CA . LEU B 1 60 ? -4.574 -2.408 5.512 1 94.06 60 LEU B CA 1
ATOM 1443 C C . LEU B 1 60 ? -3.998 -1.164 4.844 1 94.06 60 LEU B C 1
ATOM 1445 O O . LEU B 1 60 ? -2.785 -0.939 4.879 1 94.06 60 LEU B O 1
ATOM 1449 N N . ILE B 1 61 ? -4.852 -0.327 4.172 1 94.81 61 ILE B N 1
ATOM 1450 C CA . ILE B 1 61 ? -4.34 0.829 3.445 1 94.81 61 ILE B CA 1
ATOM 1451 C C . ILE B 1 61 ? -3.785 1.855 4.434 1 94.81 61 ILE B C 1
ATOM 1453 O O . ILE B 1 61 ? -2.807 2.545 4.137 1 94.81 61 ILE B O 1
ATOM 1457 N N . MET B 1 62 ? -4.367 1.947 5.633 1 97.56 62 MET B N 1
ATOM 1458 C CA . MET B 1 62 ? -3.84 2.84 6.66 1 97.56 62 MET B CA 1
ATOM 1459 C C . MET B 1 62 ? -2.479 2.359 7.152 1 97.56 62 MET B C 1
ATOM 1461 O O . MET B 1 62 ? -1.577 3.168 7.383 1 97.56 62 MET B O 1
ATOM 1465 N N . LYS B 1 63 ? -2.318 1.08 7.34 1 96.19 63 LYS B N 1
ATOM 1466 C CA . LYS B 1 63 ? -1.032 0.534 7.762 1 96.19 63 LYS B CA 1
ATOM 1467 C C . LYS B 1 63 ? 0.059 0.845 6.742 1 96.19 63 LYS B C 1
ATOM 1469 O O . LYS B 1 63 ? 1.185 1.183 7.113 1 96.19 63 LYS B O 1
ATOM 1474 N N . PHE B 1 64 ? -0.265 0.733 5.508 1 94.06 64 PHE B N 1
ATOM 1475 C CA . PHE B 1 64 ? 0.696 1.097 4.473 1 94.06 64 PHE B CA 1
ATOM 1476 C C . PHE B 1 64 ? 1.12 2.553 4.613 1 94.06 64 PHE B C 1
ATOM 1478 O O . PHE B 1 64 ? 2.312 2.865 4.578 1 94.06 64 PHE B O 1
ATOM 1485 N N . ALA B 1 65 ? 0.084 3.391 4.695 1 94.94 65 ALA B N 1
ATOM 1486 C CA . ALA B 1 65 ? 0.365 4.82 4.832 1 94.94 65 ALA B CA 1
ATOM 1487 C C . ALA B 1 65 ? 1.279 5.09 6.023 1 94.94 65 ALA B C 1
ATOM 1489 O O . ALA B 1 65 ? 2.215 5.887 5.926 1 94.94 65 ALA B O 1
ATOM 1490 N N . GLU B 1 66 ? 1.003 4.414 7.102 1 97.06 66 GLU B N 1
ATOM 1491 C CA . GLU B 1 66 ? 1.812 4.582 8.305 1 97.06 66 GLU B CA 1
ATOM 1492 C C . GLU B 1 66 ? 3.254 4.145 8.062 1 97.06 66 GLU B C 1
ATOM 1494 O O . GLU B 1 66 ? 4.191 4.848 8.445 1 97.06 66 GLU B O 1
ATOM 1499 N N . ASP B 1 67 ? 3.463 3.016 7.484 1 94.44 67 ASP B N 1
ATOM 1500 C CA . ASP B 1 67 ? 4.801 2.512 7.191 1 94.44 67 ASP B CA 1
ATOM 1501 C C . ASP B 1 67 ? 5.531 3.43 6.211 1 94.44 67 ASP B C 1
ATOM 1503 O O . ASP B 1 67 ? 6.723 3.703 6.379 1 94.44 67 ASP B O 1
ATOM 1507 N N . TYR B 1 68 ? 4.84 3.889 5.164 1 92.5 68 TYR B N 1
ATOM 1508 C CA . TYR B 1 68 ? 5.41 4.812 4.191 1 92.5 68 TYR B CA 1
ATOM 1509 C C . TYR B 1 68 ? 5.914 6.082 4.875 1 92.5 68 TYR B C 1
ATOM 1511 O O . TYR B 1 68 ? 7.051 6.504 4.648 1 92.5 68 TYR B O 1
ATOM 1519 N N . CYS B 1 69 ? 5.059 6.613 5.695 1 94 69 CYS B N 1
ATOM 1520 C CA . CYS B 1 69 ? 5.398 7.84 6.41 1 94 69 CYS B CA 1
ATOM 1521 C C . CYS B 1 69 ? 6.594 7.625 7.324 1 94 69 CYS B C 1
ATOM 1523 O O . CYS B 1 69 ? 7.512 8.445 7.359 1 94 69 CYS B O 1
ATOM 1525 N N . ARG B 1 70 ? 6.566 6.516 7.973 1 94.06 70 ARG B N 1
ATOM 1526 C CA . ARG B 1 70 ? 7.598 6.234 8.969 1 94.06 70 ARG B CA 1
ATOM 1527 C C . ARG B 1 70 ? 8.922 5.871 8.297 1 94.06 70 ARG B C 1
ATOM 1529 O O . ARG B 1 70 ? 9.961 6.43 8.633 1 94.06 70 ARG B O 1
ATOM 1536 N N . VAL B 1 71 ? 8.891 5.047 7.344 1 90 71 VAL B N 1
ATOM 1537 C CA . VAL B 1 71 ? 10.094 4.391 6.844 1 90 71 VAL B CA 1
ATOM 1538 C C . VAL B 1 71 ? 10.688 5.203 5.695 1 90 71 VAL B C 1
ATOM 1540 O O . VAL B 1 71 ? 11.906 5.328 5.582 1 90 71 VAL B O 1
ATOM 1543 N N . VAL B 1 72 ? 9.844 5.746 4.867 1 88.06 72 VAL B N 1
ATOM 1544 C CA . VAL B 1 72 ? 10.344 6.383 3.656 1 88.06 72 VAL B CA 1
ATOM 1545 C C . VAL B 1 72 ? 10.422 7.895 3.863 1 88.06 72 VAL B C 1
ATOM 1547 O O . VAL B 1 72 ? 11.438 8.516 3.539 1 88.06 72 VAL B O 1
ATOM 1550 N N . LEU B 1 73 ? 9.352 8.414 4.434 1 89.12 73 LEU B N 1
ATOM 1551 C CA . LEU B 1 73 ? 9.281 9.867 4.52 1 89.12 73 LEU B CA 1
ATOM 1552 C C . LEU B 1 73 ? 9.867 10.367 5.836 1 89.12 73 LEU B C 1
ATOM 1554 O O . LEU B 1 73 ? 10.055 11.57 6.027 1 89.12 73 LEU B O 1
ATOM 1558 N N . ASP B 1 74 ? 10.117 9.492 6.742 1 92.56 74 ASP B N 1
ATOM 1559 C CA . ASP B 1 74 ? 10.664 9.836 8.055 1 92.56 74 ASP B CA 1
ATOM 1560 C C . ASP B 1 74 ? 9.773 10.836 8.781 1 92.56 74 ASP B C 1
ATOM 1562 O O . ASP B 1 74 ? 10.25 11.852 9.281 1 92.56 74 ASP B O 1
ATOM 1566 N N . LEU B 1 75 ? 8.492 10.586 8.734 1 94.75 75 LEU B N 1
ATOM 1567 C CA . LEU B 1 75 ? 7.523 11.391 9.469 1 94.75 75 LEU B CA 1
ATOM 1568 C C . LEU B 1 75 ? 7.234 10.773 10.836 1 94.75 75 LEU B C 1
ATOM 1570 O O . LEU B 1 75 ? 7.465 9.586 11.047 1 94.75 75 LEU B O 1
ATOM 1574 N N . LYS B 1 76 ? 6.676 11.594 11.703 1 97.25 76 LYS B N 1
ATOM 1575 C CA . LYS B 1 76 ? 6.504 11.148 13.086 1 97.25 76 LYS B CA 1
ATOM 1576 C C . LYS B 1 76 ? 5.027 11.047 13.453 1 97.25 76 LYS B C 1
ATOM 1578 O O . LYS B 1 76 ? 4.66 10.328 14.383 1 97.25 76 LYS B O 1
ATOM 1583 N N . THR B 1 77 ? 4.234 11.844 12.758 1 97.94 77 THR B N 1
ATOM 1584 C CA . THR B 1 77 ? 2.834 11.883 13.164 1 97.94 77 THR B CA 1
ATOM 1585 C C . THR B 1 77 ? 1.919 11.953 11.945 1 97.94 77 THR B C 1
ATOM 1587 O O . THR B 1 77 ? 2.209 12.672 10.984 1 97.94 77 THR B O 1
ATOM 1590 N N . ILE B 1 78 ? 0.825 11.219 12 1 98.12 78 ILE B N 1
ATOM 1591 C CA . ILE B 1 78 ? -0.24 11.336 11.008 1 98.12 78 ILE B CA 1
ATOM 1592 C C . ILE B 1 78 ? -1.485 11.93 11.656 1 98.12 78 ILE B C 1
ATOM 1594 O O . ILE B 1 78 ? -1.884 11.523 12.75 1 98.12 78 ILE B O 1
ATOM 1598 N N . TYR B 1 79 ? -2.021 12.922 11.008 1 98 79 TYR B N 1
ATOM 1599 C CA . TYR B 1 79 ? -3.275 13.539 11.414 1 98 79 TYR B CA 1
ATOM 1600 C C . TYR B 1 79 ? -4.391 13.227 10.43 1 98 79 TYR B C 1
ATOM 1602 O O . TYR B 1 79 ? -4.133 12.961 9.25 1 98 79 TYR B O 1
ATOM 1610 N N . LEU B 1 80 ? -5.617 13.211 10.961 1 97.62 80 LEU B N 1
ATOM 1611 C CA . LEU B 1 80 ? -6.773 13.078 10.086 1 97.62 80 LEU B CA 1
ATOM 1612 C C . LEU B 1 80 ? -8.008 13.719 10.711 1 97.62 80 LEU B C 1
ATOM 1614 O O . LEU B 1 80 ? -7.977 14.133 11.875 1 97.62 80 LEU B O 1
ATOM 1618 N N . SER B 1 81 ? -9.008 13.883 9.938 1 96.75 81 SER B N 1
ATOM 1619 C CA . SER B 1 81 ? -10.328 14.258 10.43 1 96.75 81 SER B CA 1
ATOM 1620 C C . SER B 1 81 ? -11.406 13.32 9.891 1 96.75 81 SER B C 1
ATOM 1622 O O . SER B 1 81 ? -11.258 12.75 8.805 1 96.75 81 SER B O 1
ATOM 1624 N N . THR B 1 82 ? -12.383 13.047 10.695 1 96.31 82 THR B N 1
ATOM 1625 C CA . THR B 1 82 ? -13.484 12.164 10.328 1 96.31 82 THR B CA 1
ATOM 1626 C C . THR B 1 82 ? -14.781 12.625 10.984 1 96.31 82 THR B C 1
ATOM 1628 O O . THR B 1 82 ? -14.766 13.32 12 1 96.31 82 THR B O 1
ATOM 1631 N N . ILE B 1 83 ? -15.875 12.32 10.383 1 94.38 83 ILE B N 1
ATOM 1632 C CA . ILE B 1 83 ? -17.172 12.672 10.945 1 94.38 83 ILE B CA 1
ATOM 1633 C C . ILE B 1 83 ? -17.734 11.484 11.719 1 94.38 83 ILE B C 1
ATOM 1635 O O . ILE B 1 83 ? -18.141 11.625 12.883 1 94.38 83 ILE B O 1
ATOM 1639 N N . ASP B 1 84 ? -17.734 10.289 11.156 1 93.75 84 ASP B N 1
ATOM 1640 C CA . ASP B 1 84 ? -18.469 9.195 11.758 1 93.75 84 ASP B CA 1
ATOM 1641 C C . ASP B 1 84 ? -17.641 7.914 11.797 1 93.75 84 ASP B C 1
ATOM 1643 O O . ASP B 1 84 ? -18.172 6.824 12.008 1 93.75 84 ASP B O 1
ATOM 1647 N N . GLN B 1 85 ? -16.344 8.062 11.539 1 95.75 85 GLN B N 1
ATOM 1648 C CA . GLN B 1 85 ? -15.547 6.844 11.5 1 95.75 85 GLN B CA 1
ATOM 1649 C C . GLN B 1 85 ? -14.508 6.828 12.617 1 95.75 85 GLN B C 1
ATOM 1651 O O . GLN B 1 85 ? -13.492 6.145 12.516 1 95.75 85 GLN B O 1
ATOM 1656 N N . ASP B 1 86 ? -14.695 7.629 13.641 1 97.12 86 ASP B N 1
ATOM 1657 C CA . ASP B 1 86 ? -13.727 7.742 14.734 1 97.12 86 ASP B CA 1
ATOM 1658 C C . ASP B 1 86 ? -13.508 6.395 15.422 1 97.12 86 ASP B C 1
ATOM 1660 O O . ASP B 1 86 ? -12.398 6.082 15.844 1 97.12 86 ASP B O 1
ATOM 1664 N N . GLY B 1 87 ? -14.562 5.562 15.57 1 97.38 87 GLY B N 1
ATOM 1665 C CA . GLY B 1 87 ? -14.406 4.242 16.156 1 97.38 87 GLY B CA 1
ATOM 1666 C C . GLY B 1 87 ? -13.414 3.367 15.422 1 97.38 87 GLY B C 1
ATOM 1667 O O . GLY B 1 87 ? -12.602 2.676 16.047 1 97.38 87 GLY B O 1
ATOM 1668 N N . PHE B 1 88 ? -13.438 3.461 14.156 1 97.5 88 PHE B N 1
ATOM 1669 C CA . PHE B 1 88 ? -12.492 2.723 13.328 1 97.5 88 PHE B CA 1
ATOM 1670 C C . PHE B 1 88 ? -11.062 3.176 13.609 1 97.5 88 PHE B C 1
ATOM 1672 O O . PHE B 1 88 ? -10.18 2.35 13.836 1 97.5 88 PHE B O 1
ATOM 1679 N N . TYR B 1 89 ? -10.844 4.496 13.57 1 98.5 89 TYR B N 1
ATOM 1680 C CA . TYR B 1 89 ? -9.5 5.039 13.719 1 98.5 89 TYR B CA 1
ATOM 1681 C C . TYR B 1 89 ? -8.969 4.824 15.133 1 98.5 89 TYR B C 1
ATOM 1683 O O . TYR B 1 89 ? -7.777 4.586 15.328 1 98.5 89 TYR B O 1
ATOM 1691 N N . GLU B 1 90 ? -9.875 4.828 16.172 1 98.56 90 GLU B N 1
ATOM 1692 C CA . GLU B 1 90 ? -9.461 4.5 17.531 1 98.56 90 GLU B CA 1
ATOM 1693 C C . GLU B 1 90 ? -8.93 3.072 17.625 1 98.56 90 GLU B C 1
ATOM 1695 O O . GLU B 1 90 ? -7.926 2.816 18.281 1 98.56 90 GLU B O 1
ATOM 1700 N N . ARG B 1 91 ? -9.562 2.189 16.984 1 97.88 91 ARG B N 1
ATOM 1701 C CA . ARG B 1 91 ? -9.195 0.778 17.031 1 97.88 91 ARG B CA 1
ATOM 1702 C C . ARG B 1 91 ? -7.828 0.538 16.406 1 97.88 91 ARG B C 1
ATOM 1704 O O . ARG B 1 91 ? -7.109 -0.378 16.812 1 97.88 91 ARG B O 1
ATOM 1711 N N . ILE B 1 92 ? -7.473 1.43 15.516 1 97.56 92 ILE B N 1
ATOM 1712 C CA . ILE B 1 92 ? -6.184 1.205 14.883 1 97.56 92 ILE B CA 1
ATOM 1713 C C . ILE B 1 92 ? -5.145 2.164 15.461 1 97.56 92 ILE B C 1
ATOM 1715 O O . ILE B 1 92 ? -4.078 2.367 14.875 1 97.56 92 ILE B O 1
ATOM 1719 N N . GLY B 1 93 ? -5.457 2.855 16.562 1 98.44 93 GLY B N 1
ATOM 1720 C CA . GLY B 1 93 ? -4.418 3.473 17.375 1 98.44 93 GLY B CA 1
ATOM 1721 C C . GLY B 1 93 ? -4.426 4.988 17.297 1 98.44 93 GLY B C 1
ATOM 1722 O O . GLY B 1 93 ? -3.527 5.645 17.812 1 98.44 93 GLY B O 1
ATOM 1723 N N . TYR B 1 94 ? -5.438 5.531 16.609 1 98.81 94 TYR B N 1
ATOM 1724 C CA . TYR B 1 94 ? -5.531 6.988 16.578 1 98.81 94 TYR B CA 1
ATOM 1725 C C . TYR B 1 94 ? -6.262 7.508 17.812 1 98.81 94 TYR B C 1
ATOM 1727 O O . TYR B 1 94 ? -7.129 6.828 18.359 1 98.81 94 TYR B O 1
ATOM 1735 N N . GLU B 1 95 ? -5.887 8.664 18.203 1 98.75 95 GLU B N 1
ATOM 1736 C CA . GLU B 1 95 ? -6.512 9.32 19.344 1 98.75 95 GLU B CA 1
ATOM 1737 C C . GLU B 1 95 ? -7.008 10.711 18.984 1 98.75 95 GLU B C 1
ATOM 1739 O O . GLU B 1 95 ? -6.453 11.367 18.094 1 98.75 95 GLU B O 1
ATOM 1744 N N . TYR B 1 96 ? -8.039 11.172 19.641 1 98.12 96 TYR B N 1
ATOM 1745 C CA . TYR B 1 96 ? -8.57 12.516 19.406 1 98.12 96 TYR B CA 1
ATOM 1746 C C . TYR B 1 96 ? -7.508 13.57 19.672 1 98.12 96 TYR B C 1
ATOM 1748 O O . TYR B 1 96 ? -6.645 13.398 20.531 1 98.12 96 TYR B O 1
ATOM 1756 N N . CYS B 1 97 ? -7.582 14.617 18.859 1 97.56 97 CYS B N 1
ATOM 1757 C CA . CYS B 1 97 ? -6.684 15.75 19.078 1 97.56 97 CYS B CA 1
ATOM 1758 C C . CYS B 1 97 ? -7.367 17.062 18.703 1 97.56 97 CYS B C 1
ATOM 1760 O O . CYS B 1 97 ? -8.523 17.062 18.281 1 97.56 97 CYS B O 1
ATOM 1762 N N . ALA B 1 98 ? -6.656 18.172 18.922 1 94.38 98 ALA B N 1
ATOM 1763 C CA . ALA B 1 98 ? -7.18 19.469 18.547 1 94.38 98 ALA B CA 1
ATOM 1764 C C . ALA B 1 98 ? -7.219 19.625 17.016 1 94.38 98 ALA B C 1
ATOM 1766 O O . ALA B 1 98 ? -6.438 18.984 16.312 1 94.38 98 ALA B O 1
ATOM 1767 N N . PRO B 1 99 ? -8.125 20.422 16.531 1 92.69 99 PRO B N 1
ATOM 1768 C CA . PRO B 1 99 ? -8.188 20.672 15.094 1 92.69 99 PRO B CA 1
ATOM 1769 C C . PRO B 1 99 ? -6.867 21.172 14.523 1 92.69 99 PRO B C 1
ATOM 1771 O O . PRO B 1 99 ? -6.16 21.938 15.18 1 92.69 99 PRO B O 1
ATOM 1774 N N . ILE B 1 100 ? -6.582 20.688 13.32 1 88.62 100 ILE B N 1
ATOM 1775 C CA . ILE B 1 100 ? -5.379 21.125 12.625 1 88.62 100 ILE B CA 1
ATOM 1776 C C . ILE B 1 100 ? -5.766 21.875 11.352 1 88.62 100 ILE B C 1
ATOM 1778 O O . ILE B 1 100 ? -6.73 21.516 10.68 1 88.62 100 ILE B O 1
ATOM 1782 N N . THR B 1 101 ? -5.062 22.969 11.055 1 80.25 101 THR B N 1
ATOM 1783 C CA . THR B 1 101 ? -5.242 23.688 9.797 1 80.25 101 THR B CA 1
ATOM 1784 C C . THR B 1 101 ? -4.191 23.266 8.781 1 80.25 101 THR B C 1
ATOM 1786 O O . THR B 1 101 ? -2.99 23.312 9.062 1 80.25 101 THR B O 1
ATOM 1789 N N . MET B 1 102 ? -4.586 22.719 7.746 1 76.62 102 MET B N 1
ATOM 1790 C CA . MET B 1 102 ? -3.662 22.266 6.703 1 76.62 102 MET B CA 1
ATOM 1791 C C . MET B 1 102 ? -3.074 23.469 5.949 1 76.62 102 MET B C 1
ATOM 1793 O O . MET B 1 102 ? -1.957 23.391 5.438 1 76.62 102 MET B O 1
ATOM 1797 N N . TYR B 1 103 ? -3.932 24.422 5.797 1 65.81 103 TYR B N 1
ATOM 1798 C CA . TYR B 1 103 ? -3.504 25.594 5.035 1 65.81 103 TYR B CA 1
ATOM 1799 C C . TYR B 1 103 ? -2.994 26.688 5.965 1 65.81 103 TYR B C 1
ATOM 1801 O O . TYR B 1 103 ? -3.346 26.719 7.145 1 65.81 103 TYR B O 1
ATOM 1809 N N . GLY B 1 104 ? -1.769 27.156 5.836 1 55.72 104 GLY B N 1
ATOM 1810 C CA . GLY B 1 104 ? -1.243 28.266 6.605 1 55.72 104 GLY B CA 1
ATOM 1811 C C . GLY B 1 104 ? -2.324 29.203 7.117 1 55.72 104 GLY B C 1
ATOM 1812 O O . GLY B 1 104 ? -3.508 29.016 6.828 1 55.72 104 GLY B O 1
ATOM 1813 N N . PRO B 1 105 ? -1.949 30.031 8.117 1 49.44 105 PRO B N 1
ATOM 1814 C CA . PRO B 1 105 ? -2.838 31.016 8.742 1 49.44 105 PRO B CA 1
ATOM 1815 C C . PRO B 1 105 ? -3.697 31.766 7.723 1 49.44 105 PRO B C 1
ATOM 1817 O O . PRO B 1 105 ? -3.182 32.594 6.957 1 49.44 105 PRO B O 1
ATOM 1820 N N . ARG B 1 106 ? -4.059 31.172 6.57 1 43.06 106 ARG B N 1
ATOM 1821 C CA . ARG B 1 106 ? -4.859 32.188 5.902 1 43.06 106 ARG B CA 1
ATOM 1822 C C . ARG B 1 106 ? -6.043 32.594 6.77 1 43.06 106 ARG B C 1
ATOM 1824 O O . ARG B 1 106 ? -6.551 31.812 7.562 1 43.06 106 ARG B O 1
ATOM 1831 N N . HIS B 1 107 ? -6.129 33.875 7.035 1 40.88 107 HIS B N 1
ATOM 1832 C CA . HIS B 1 107 ? -7.242 34.594 7.66 1 40.88 107 HIS B CA 1
ATOM 1833 C C . HIS B 1 107 ? -8.578 33.969 7.25 1 40.88 107 HIS B C 1
ATOM 1835 O O . HIS B 1 107 ? -9.484 34.688 6.809 1 40.88 107 HIS B O 1
ATOM 1841 N N . CYS B 1 108 ? -8.633 32.906 6.457 1 42.19 108 CYS B N 1
ATOM 1842 C CA . CYS B 1 108 ? -9.977 32.688 5.945 1 42.19 108 CYS B CA 1
ATOM 1843 C C . CYS B 1 108 ? -10.914 32.219 7.059 1 42.19 108 CYS B C 1
ATOM 1845 O O . CYS B 1 108 ? -10.477 31.609 8.039 1 42.19 108 CYS B O 1
ATOM 1847 N N . GLU B 1 109 ? -12.258 32.719 7.004 1 42.56 109 GLU B N 1
ATOM 1848 C CA . GLU B 1 109 ? -13.43 32.438 7.824 1 42.56 109 GLU B CA 1
ATOM 1849 C C . GLU B 1 109 ? -13.555 30.953 8.156 1 42.56 109 GLU B C 1
ATOM 1851 O O . GLU B 1 109 ? -13.117 30.109 7.379 1 42.56 109 GLU B O 1
ATOM 1856 N N . LEU B 1 110 ? -13.711 30.625 9.383 1 44.28 110 LEU B N 1
ATOM 1857 C CA . LEU B 1 110 ? -13.992 29.297 9.938 1 44.28 110 LEU B CA 1
ATOM 1858 C C . LEU B 1 110 ? -14.758 28.438 8.938 1 44.28 110 LEU B C 1
ATOM 1860 O O . LEU B 1 110 ? -15.758 28.891 8.367 1 44.28 110 LEU B O 1
ATOM 1864 N N . PRO B 1 111 ? -14.227 27.531 8.266 1 44.34 111 PRO B N 1
ATOM 1865 C CA . PRO B 1 111 ? -15.008 26.719 7.328 1 44.34 111 PRO B CA 1
ATOM 1866 C C . PRO B 1 111 ? -16.453 26.516 7.793 1 44.34 111 PRO B C 1
ATOM 1868 O O . PRO B 1 111 ? -16.734 26.609 8.992 1 44.34 111 PRO B O 1
ATOM 1871 N N . SER B 1 112 ? -17.422 26.422 6.84 1 43.94 112 SER B N 1
ATOM 1872 C CA . SER B 1 112 ? -18.859 26.203 6.934 1 43.94 112 SER B CA 1
ATOM 1873 C C . SER B 1 112 ? -19.203 25.203 8.031 1 43.94 112 SER B C 1
ATOM 1875 O O . SER B 1 112 ? -18.344 24.406 8.438 1 43.94 112 SER B O 1
ATOM 1877 N N . LEU B 1 113 ? -20.422 25.172 8.656 1 45.16 113 LEU B N 1
ATOM 1878 C CA . LEU B 1 113 ? -21.172 24.344 9.594 1 45.16 113 LEU B CA 1
ATOM 1879 C C . LEU B 1 113 ? -20.781 22.875 9.461 1 45.16 113 LEU B C 1
ATOM 1881 O O . LEU B 1 113 ? -21.141 22.062 10.312 1 45.16 113 LEU B O 1
ATOM 1885 N N . GLN B 1 114 ? -20.5 22.453 8.312 1 48.06 114 GLN B N 1
ATOM 1886 C CA . GLN B 1 114 ? -20.234 21.031 8.125 1 48.06 114 GLN B CA 1
ATOM 1887 C C . GLN B 1 114 ? -19 20.594 8.906 1 48.06 114 GLN B C 1
ATOM 1889 O O . GLN B 1 1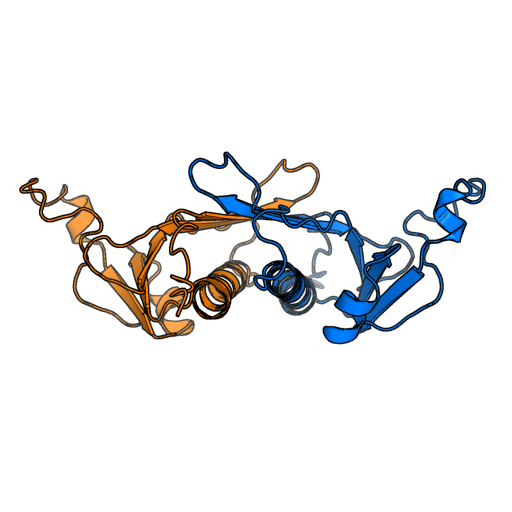14 ? -18.828 19.406 9.188 1 48.06 114 GLN B O 1
ATOM 1894 N N . ASN B 1 115 ? -18.109 21.594 9.297 1 56.62 115 ASN B N 1
ATOM 1895 C CA . ASN B 1 115 ? -16.906 21.453 10.086 1 56.62 115 ASN B CA 1
ATOM 1896 C C . ASN B 1 115 ? -17.219 21.125 11.547 1 56.62 115 ASN B C 1
ATOM 1898 O O . ASN B 1 115 ? -16.375 20.609 12.273 1 56.62 115 ASN B O 1
ATOM 1902 N N . ALA B 1 116 ? -18.516 21.562 12.039 1 58.84 116 ALA B N 1
ATOM 1903 C CA . ALA B 1 116 ? -18.938 21.438 13.43 1 58.84 116 ALA B CA 1
ATOM 1904 C C . ALA B 1 116 ? -18.984 19.969 13.852 1 58.84 116 ALA B C 1
ATOM 1906 O O . ALA B 1 116 ? -18.891 19.641 15.039 1 58.84 116 ALA B O 1
ATOM 1907 N N . LYS B 1 117 ? -19.031 19.047 12.836 1 80.12 117 LYS B N 1
ATOM 1908 C CA . LYS B 1 117 ? -19.203 17.656 13.25 1 80.12 117 LYS B CA 1
ATOM 1909 C C . LYS B 1 117 ? -17.953 16.828 12.961 1 80.12 117 LYS B C 1
ATOM 1911 O O . LYS B 1 117 ? -17.938 15.617 13.195 1 80.12 117 LYS B O 1
ATOM 1916 N N . LYS B 1 118 ? -16.891 17.672 12.625 1 89.94 118 LYS B N 1
ATOM 1917 C CA . LYS B 1 118 ? -15.664 16.922 12.328 1 89.94 118 LYS B CA 1
ATOM 1918 C C . LYS B 1 118 ? -14.852 16.672 13.594 1 89.94 118 LYS B C 1
ATOM 1920 O O . LYS B 1 118 ? -14.719 17.562 14.438 1 89.94 118 LYS B O 1
ATOM 1925 N N . LYS B 1 119 ? -14.422 15.453 13.812 1 95.88 119 LYS B N 1
ATOM 1926 C CA . LYS B 1 119 ? -13.484 15.055 14.852 1 95.88 119 LYS B CA 1
ATOM 1927 C C . LYS B 1 119 ? -12.078 14.898 14.297 1 95.88 119 LYS B C 1
ATOM 1929 O O . LYS B 1 119 ? -11.883 14.328 13.219 1 95.88 119 LYS B O 1
ATOM 19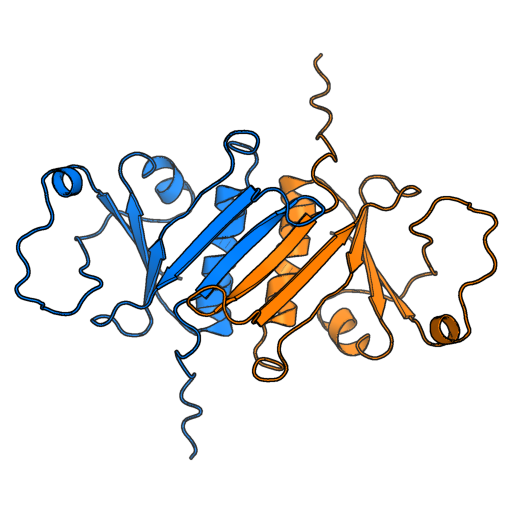34 N N . TYR B 1 120 ? -11.148 15.516 14.922 1 97.06 120 TYR B N 1
ATOM 1935 C CA . TYR B 1 120 ? -9.75 15.406 14.508 1 97.06 120 TYR B CA 1
ATOM 1936 C C . TYR B 1 120 ? -9.023 14.359 15.344 1 97.06 120 TYR B C 1
ATOM 1938 O O . TYR B 1 120 ? -9.258 14.234 16.547 1 97.06 120 TYR B O 1
ATOM 1946 N N . MET B 1 121 ? -8.133 13.594 14.664 1 98.44 121 MET B N 1
ATOM 1947 C CA . MET B 1 121 ? -7.398 12.508 15.312 1 98.44 121 MET B CA 1
ATOM 1948 C C . MET B 1 121 ? -5.949 12.484 14.852 1 98.44 121 MET B C 1
ATOM 1950 O O . MET B 1 121 ? -5.617 13.039 13.797 1 98.44 121 MET B O 1
ATOM 1954 N N . LYS B 1 122 ? -5.082 11.898 15.633 1 98.62 122 LYS B N 1
ATOM 1955 C CA . LYS B 1 122 ? -3.67 11.766 15.281 1 98.62 122 LYS B CA 1
ATOM 1956 C C . LYS B 1 122 ? -3.102 10.445 15.789 1 98.62 122 LYS B C 1
ATOM 1958 O O . LYS B 1 122 ? -3.654 9.836 16.703 1 98.62 122 LYS B O 1
ATOM 1963 N N . LYS B 1 123 ? -2.094 9.984 15.234 1 98.69 123 LYS B N 1
ATOM 1964 C CA . LYS B 1 123 ? -1.323 8.82 15.664 1 98.69 123 LYS B CA 1
ATOM 1965 C C . LYS B 1 123 ? 0.176 9.086 15.555 1 98.69 123 LYS B C 1
ATOM 1967 O O . LYS B 1 123 ? 0.659 9.523 14.508 1 98.69 123 LYS B O 1
ATOM 1972 N N . VAL B 1 124 ? 0.942 8.922 16.609 1 98.12 124 VAL B N 1
ATOM 1973 C CA . VAL B 1 124 ? 2.4 8.984 16.594 1 98.12 124 VAL B CA 1
ATOM 1974 C C . VAL B 1 124 ? 2.967 7.684 16.031 1 98.12 124 VAL B C 1
ATOM 1976 O O . VAL B 1 124 ? 2.582 6.598 16.469 1 98.12 124 VAL B O 1
ATOM 1979 N N . LEU B 1 125 ? 3.795 7.805 15.117 1 95.94 125 LEU B N 1
ATOM 1980 C CA . LEU B 1 125 ? 4.312 6.652 14.391 1 95.94 125 LEU B CA 1
ATOM 1981 C C . LEU B 1 125 ? 5.535 6.074 15.094 1 95.94 125 LEU B C 1
ATOM 1983 O O . LEU B 1 125 ? 6.332 6.812 15.68 1 95.94 125 LEU B O 1
#

pLDDT: mean 82.87, std 20.22, range [22.8, 98.81]

Radius of gyration: 20.32 Å; Cα contacts (8 Å, |Δi|>4): 431; chains: 2; bounding box: 52×61×46 Å